Protein AF-A0A5E4QXE8-F1 (afdb_monomer_lite)

Organism: NCBI:txid189913

Structure (mmCIF, N/CA/C/O backbone):
data_AF-A0A5E4QXE8-F1
#
_entry.id   AF-A0A5E4QXE8-F1
#
loop_
_atom_site.group_PDB
_atom_site.id
_atom_site.type_symbol
_atom_site.label_atom_id
_atom_site.label_alt_id
_atom_site.label_comp_id
_atom_site.label_asym_id
_atom_site.label_entity_id
_atom_site.label_seq_id
_atom_site.pdbx_PDB_ins_code
_atom_site.Cartn_x
_atom_site.Cartn_y
_atom_site.Cartn_z
_atom_site.occupancy
_atom_site.B_iso_or_equiv
_atom_site.auth_seq_id
_atom_site.auth_comp_id
_atom_site.auth_asym_id
_atom_site.auth_atom_id
_atom_site.pdbx_PDB_model_num
ATOM 1 N N . MET A 1 1 ? -26.832 -26.062 -15.307 1.00 33.25 1 MET A N 1
ATOM 2 C CA . MET A 1 1 ? -26.948 -25.616 -16.717 1.00 33.25 1 MET A CA 1
ATOM 3 C C . MET A 1 1 ? -26.305 -24.239 -16.788 1.00 33.25 1 MET A C 1
ATOM 5 O O . MET A 1 1 ? -26.807 -23.368 -16.109 1.00 33.25 1 MET A O 1
ATOM 9 N N . LEU A 1 2 ? -25.171 -23.944 -17.418 1.00 29.42 2 LEU A N 1
ATOM 10 C CA . LEU A 1 2 ? -24.408 -24.528 -18.520 1.00 29.42 2 LEU A CA 1
ATOM 11 C C . LEU A 1 2 ? -22.913 -24.284 -18.209 1.00 29.42 2 LEU A C 1
ATOM 13 O O . LEU A 1 2 ? -22.478 -23.140 -18.216 1.00 29.42 2 LEU A O 1
ATOM 17 N N . PHE A 1 3 ? -22.122 -25.332 -17.967 1.00 26.11 3 PHE A N 1
ATOM 18 C CA . PHE A 1 3 ? -20.666 -25.266 -18.141 1.00 26.11 3 PHE A CA 1
ATOM 19 C C . PHE A 1 3 ? -20.371 -25.947 -19.474 1.00 26.11 3 PHE A C 1
ATOM 21 O O . PHE A 1 3 ? -20.487 -27.166 -19.605 1.00 26.11 3 PHE A O 1
ATOM 28 N N . LYS A 1 4 ? -20.096 -25.143 -20.502 1.00 31.98 4 LYS A N 1
ATOM 29 C CA . LYS A 1 4 ? -19.740 -25.635 -21.832 1.00 31.98 4 LYS A CA 1
ATOM 30 C C . LYS A 1 4 ? -18.297 -26.141 -21.760 1.00 31.98 4 LYS A C 1
ATOM 32 O O . LYS A 1 4 ? -17.386 -25.389 -21.433 1.00 31.98 4 LYS A O 1
ATOM 37 N N . LYS A 1 5 ? -18.118 -27.436 -22.013 1.00 32.62 5 LYS A N 1
ATOM 38 C CA . LYS A 1 5 ? -16.836 -28.146 -22.016 1.00 32.62 5 LYS A CA 1
ATOM 39 C C . LYS A 1 5 ? -15.974 -27.611 -23.169 1.00 32.62 5 LYS A C 1
ATOM 41 O O . LYS A 1 5 ? -16.213 -27.952 -24.322 1.00 32.62 5 LYS A O 1
ATOM 46 N N . LEU A 1 6 ? -15.019 -26.738 -22.860 1.00 27.48 6 LEU A N 1
ATOM 47 C CA . LEU A 1 6 ? -13.955 -26.314 -23.773 1.00 27.48 6 LEU A CA 1
ATOM 48 C C . LEU A 1 6 ? -12.832 -27.353 -23.690 1.00 27.48 6 LEU A C 1
ATOM 50 O O . LEU A 1 6 ? -12.139 -27.452 -22.681 1.00 27.48 6 LEU A O 1
ATOM 54 N N . SER A 1 7 ? -12.689 -28.173 -24.730 1.00 26.66 7 SER A N 1
ATOM 55 C CA . SER A 1 7 ? -11.539 -29.059 -24.905 1.00 26.66 7 SER A CA 1
ATOM 56 C C . SER A 1 7 ? -10.359 -28.240 -25.433 1.00 26.66 7 SER A C 1
ATOM 58 O O . SER A 1 7 ? -10.324 -27.901 -26.616 1.00 26.66 7 SER A O 1
ATOM 60 N N . LEU A 1 8 ? -9.416 -27.896 -24.558 1.00 29.55 8 LEU A N 1
ATOM 61 C CA . LEU A 1 8 ? -8.129 -27.314 -24.937 1.00 29.55 8 LEU A CA 1
ATOM 62 C C . LEU A 1 8 ? -7.106 -28.442 -25.110 1.00 29.55 8 LEU A C 1
ATOM 64 O O . LEU A 1 8 ? -6.899 -29.241 -24.199 1.00 29.55 8 LEU A O 1
ATOM 68 N N . ASN A 1 9 ? -6.480 -28.505 -26.285 1.00 27.89 9 ASN A N 1
ATOM 69 C CA . ASN A 1 9 ? -5.311 -29.346 -26.527 1.00 27.89 9 ASN A CA 1
ATOM 70 C C . ASN A 1 9 ? -4.084 -28.628 -25.953 1.00 27.89 9 ASN A C 1
ATOM 72 O O . ASN A 1 9 ? -3.733 -27.546 -26.423 1.00 27.89 9 ASN A O 1
ATOM 76 N N . PHE A 1 10 ? -3.447 -29.214 -24.941 1.00 31.91 10 PHE A N 1
ATOM 77 C CA . PHE A 1 10 ? -2.224 -28.685 -24.340 1.00 31.91 10 PHE A CA 1
ATOM 78 C C . PHE A 1 10 ? -1.002 -29.367 -24.958 1.00 31.91 10 PHE A C 1
ATOM 80 O O . PHE A 1 10 ? -0.923 -30.593 -24.980 1.00 31.91 10 PHE A O 1
ATOM 87 N N . TYR A 1 11 ? -0.037 -28.574 -25.424 1.00 33.16 11 TYR A N 1
ATOM 88 C CA . TYR A 1 11 ? 1.319 -29.048 -25.697 1.00 33.16 11 TYR A CA 1
ATOM 89 C C . TYR A 1 11 ? 2.187 -28.740 -24.475 1.00 33.16 11 TYR A C 1
ATOM 91 O O . TYR A 1 11 ? 2.373 -27.580 -24.114 1.00 33.16 11 TYR A O 1
ATOM 99 N N . SER A 1 12 ? 2.684 -29.791 -23.825 1.00 30.56 12 SER A N 1
ATOM 100 C CA . SER A 1 12 ? 3.706 -29.701 -22.782 1.00 30.56 12 SER A CA 1
ATOM 101 C C . SER A 1 12 ? 5.077 -29.582 -23.447 1.00 30.56 12 SER A C 1
ATOM 103 O O . SER A 1 12 ? 5.438 -30.435 -24.256 1.00 30.56 12 SER A O 1
ATOM 105 N N . SER A 1 13 ? 5.833 -28.538 -23.113 1.00 34.59 13 SER A N 1
ATOM 106 C CA . SER A 1 13 ? 7.281 -28.496 -23.323 1.00 34.59 13 SER A CA 1
ATOM 107 C C . SER A 1 13 ? 7.916 -28.514 -21.941 1.00 34.59 13 SER A C 1
ATOM 109 O O . SER A 1 13 ? 7.724 -27.569 -21.176 1.00 34.59 13 SER A O 1
ATOM 111 N N . GLU A 1 14 ? 8.639 -29.583 -21.612 1.00 32.12 14 GLU A N 1
ATOM 112 C CA . GLU A 1 14 ? 9.423 -29.664 -20.379 1.00 32.12 14 GLU A CA 1
ATOM 113 C C . GLU A 1 14 ? 10.487 -28.556 -20.379 1.00 32.12 14 GLU A C 1
ATOM 115 O O . GLU A 1 14 ? 11.266 -28.419 -21.323 1.00 32.12 14 GLU A O 1
ATOM 120 N N . ALA A 1 15 ? 10.479 -27.728 -19.335 1.00 38.00 15 ALA A N 1
ATOM 121 C CA . ALA A 1 15 ? 11.524 -26.758 -19.042 1.00 38.00 15 ALA A CA 1
ATOM 122 C C . ALA A 1 15 ? 11.956 -26.963 -17.585 1.00 38.00 15 ALA A C 1
ATOM 124 O O . ALA A 1 15 ? 11.140 -26.850 -16.670 1.00 38.00 15 ALA A O 1
ATOM 125 N N . ASP A 1 16 ? 13.240 -27.263 -17.403 1.00 36.75 16 ASP A N 1
ATOM 126 C CA . ASP A 1 16 ? 13.875 -27.763 -16.173 1.00 36.75 16 ASP A CA 1
ATOM 127 C C . ASP A 1 16 ? 14.001 -26.759 -15.008 1.00 36.75 16 ASP A C 1
ATOM 129 O O . ASP A 1 16 ? 14.652 -27.049 -14.014 1.00 36.75 16 ASP A O 1
ATOM 133 N N . ASP A 1 17 ? 13.344 -25.600 -15.055 1.00 37.44 17 ASP A N 1
ATOM 134 C CA . ASP A 1 17 ? 13.417 -24.594 -13.985 1.00 37.44 17 ASP A CA 1
ATOM 135 C C . ASP A 1 17 ? 12.034 -24.007 -13.678 1.00 37.44 17 ASP A C 1
ATOM 137 O O . ASP A 1 17 ? 11.778 -22.833 -13.932 1.00 37.44 17 ASP A O 1
ATOM 141 N N . GLY A 1 18 ? 11.114 -24.827 -13.154 1.00 41.31 18 GLY A N 1
ATOM 142 C CA . GLY A 1 18 ? 9.955 -24.409 -12.337 1.00 41.31 18 GLY A CA 1
ATOM 143 C C . GLY A 1 18 ? 8.975 -23.359 -12.899 1.00 41.31 18 GLY A C 1
ATOM 144 O O . GLY A 1 18 ? 8.075 -22.927 -12.178 1.00 41.31 18 GLY A O 1
ATOM 145 N N . ILE A 1 19 ? 9.114 -22.937 -14.155 1.00 38.00 19 ILE A N 1
ATOM 146 C CA . ILE A 1 19 ? 8.290 -21.925 -14.816 1.00 38.00 19 ILE A CA 1
ATOM 147 C C . ILE A 1 19 ? 7.605 -22.603 -15.997 1.00 38.00 19 ILE A C 1
ATOM 149 O O . ILE A 1 19 ? 8.161 -22.720 -17.088 1.00 38.00 19 ILE A O 1
ATOM 153 N N . LEU A 1 20 ? 6.366 -23.038 -15.779 1.00 40.72 20 LEU A N 1
ATOM 154 C CA . LEU A 1 20 ? 5.511 -23.526 -16.852 1.00 40.72 20 LEU A CA 1
ATOM 155 C C . LEU A 1 20 ? 4.867 -22.317 -17.549 1.00 40.72 20 LEU A C 1
ATOM 157 O O . LEU A 1 20 ? 3.986 -21.662 -16.989 1.00 40.72 20 LEU A O 1
ATOM 161 N N . VAL A 1 21 ? 5.312 -21.994 -18.763 1.00 40.12 21 VAL A N 1
ATOM 162 C CA . VAL A 1 21 ? 4.670 -20.968 -19.599 1.00 40.12 21 VAL A CA 1
ATOM 163 C C . VAL A 1 21 ? 3.663 -21.659 -20.510 1.00 40.12 21 VAL A C 1
ATOM 165 O O . VAL A 1 21 ? 4.046 -22.324 -21.468 1.00 40.12 21 VAL A O 1
ATOM 168 N N . LEU A 1 22 ? 2.370 -21.504 -20.220 1.00 43.06 22 LEU A N 1
ATOM 169 C CA . LEU A 1 22 ? 1.307 -21.982 -21.101 1.00 43.06 22 LEU A CA 1
ATOM 170 C C . LEU A 1 22 ? 1.020 -20.914 -22.159 1.00 43.06 22 LEU A C 1
ATOM 172 O O . LEU A 1 22 ? 0.591 -19.804 -21.838 1.00 43.06 22 LEU A O 1
ATOM 176 N N . THR A 1 23 ? 1.262 -21.242 -23.425 1.00 36.97 23 THR A N 1
ATOM 177 C CA . THR A 1 23 ? 0.907 -20.387 -24.559 1.00 36.97 23 THR A CA 1
ATOM 178 C C . THR A 1 23 ? -0.465 -20.797 -25.097 1.00 36.97 23 THR A C 1
ATOM 180 O O . THR A 1 23 ? -0.642 -21.873 -25.664 1.00 36.97 23 THR A O 1
ATOM 183 N N . GLY A 1 24 ? -1.466 -19.940 -24.888 1.00 42.50 24 GLY A N 1
ATOM 184 C CA . GLY A 1 24 ? -2.780 -20.063 -25.516 1.00 42.50 24 GLY A CA 1
ATOM 185 C C . GLY A 1 24 ? -2.788 -19.450 -26.918 1.00 42.50 24 GLY A C 1
ATOM 186 O O . GLY A 1 24 ? -2.106 -18.461 -27.190 1.00 42.50 24 GLY A O 1
ATOM 187 N N . SER A 1 25 ? -3.566 -20.032 -27.831 1.00 45.19 25 SER A N 1
ATOM 188 C CA . SER A 1 25 ? -3.789 -19.478 -29.172 1.00 45.19 25 SER A CA 1
ATOM 189 C C . SER A 1 25 ? -4.533 -18.137 -29.094 1.00 45.19 25 SER A C 1
ATOM 191 O O . SER A 1 25 ? -5.650 -18.084 -28.592 1.00 45.19 25 SER A O 1
ATOM 193 N N . LYS A 1 26 ? -3.897 -17.082 -29.631 1.00 44.53 26 LYS A N 1
ATOM 194 C CA . LYS A 1 26 ? -4.438 -15.748 -29.974 1.00 44.53 26 LYS A CA 1
ATOM 195 C C . LYS A 1 26 ? -5.341 -15.070 -28.921 1.00 44.53 26 LYS A C 1
ATOM 197 O O . LYS A 1 26 ? -6.487 -14.789 -29.233 1.00 44.53 26 LYS A O 1
ATOM 202 N N . SER A 1 27 ? -4.783 -14.719 -27.759 1.00 41.97 27 SER A N 1
ATOM 203 C CA . SER A 1 27 ? -5.042 -13.451 -27.018 1.00 41.97 27 SER A CA 1
ATOM 204 C C . SER A 1 27 ? -4.647 -13.534 -25.544 1.00 41.97 27 SER A C 1
ATOM 206 O O . SER A 1 27 ? -4.424 -12.495 -24.928 1.00 41.97 27 SER A O 1
ATOM 208 N N . ASP A 1 28 ? -4.491 -14.743 -25.001 1.00 39.16 28 ASP A N 1
ATOM 209 C CA . ASP A 1 28 ? -4.388 -14.931 -23.555 1.00 39.16 28 ASP A CA 1
ATOM 210 C C . ASP A 1 28 ? -3.027 -15.531 -23.181 1.00 39.16 28 ASP A C 1
ATOM 212 O O . ASP A 1 28 ? -2.660 -16.629 -23.611 1.00 39.16 28 ASP A O 1
ATOM 216 N N . PHE A 1 29 ? -2.269 -14.803 -22.361 1.00 44.09 29 PHE A N 1
ATOM 217 C CA . PHE A 1 29 ? -1.063 -15.316 -21.714 1.00 44.09 29 PHE A CA 1
ATOM 218 C C . PHE A 1 29 ? -1.380 -15.634 -20.255 1.00 44.09 29 PHE A C 1
ATOM 220 O O . PHE A 1 29 ? -1.841 -14.774 -19.506 1.00 44.09 29 PHE A O 1
ATOM 227 N N . MET A 1 30 ? -1.095 -16.867 -19.841 1.00 41.44 30 MET A N 1
ATOM 228 C CA . MET A 1 30 ? -1.276 -17.320 -18.466 1.00 41.44 30 MET A CA 1
ATOM 229 C C . MET A 1 30 ? 0.099 -17.479 -17.813 1.00 41.44 30 MET A C 1
ATOM 231 O O . MET A 1 30 ? 0.892 -18.330 -18.215 1.00 41.44 30 MET A O 1
ATOM 235 N N . LEU A 1 31 ? 0.409 -16.635 -16.824 1.00 39.69 31 LEU A N 1
ATOM 236 C CA . LEU A 1 31 ? 1.648 -16.742 -16.051 1.00 39.69 31 LEU A CA 1
ATOM 237 C C . LEU A 1 31 ? 1.381 -17.563 -14.784 1.00 39.69 31 LEU A C 1
ATOM 239 O O . LEU A 1 31 ? 0.658 -17.119 -13.892 1.00 39.69 31 LEU A O 1
ATOM 243 N N . LEU A 1 32 ? 1.976 -18.751 -14.699 1.00 37.53 32 LEU A N 1
ATOM 244 C CA . LEU A 1 32 ? 1.951 -19.586 -13.500 1.00 37.53 32 LEU A CA 1
ATOM 245 C C . LEU A 1 32 ? 3.100 -19.186 -12.569 1.00 37.53 32 LEU A C 1
ATOM 247 O O . LEU A 1 32 ? 4.269 -19.333 -12.919 1.00 37.53 32 LEU A O 1
ATOM 251 N N . VAL A 1 33 ? 2.771 -18.695 -11.372 1.00 37.66 33 VAL A N 1
ATOM 252 C CA . VAL A 1 33 ? 3.736 -18.535 -10.274 1.00 37.66 33 VAL A CA 1
ATOM 253 C C . VAL A 1 33 ? 3.391 -19.570 -9.213 1.00 37.66 33 VAL A C 1
ATOM 255 O O . VAL A 1 33 ? 2.398 -19.436 -8.500 1.00 37.66 33 VAL A O 1
ATOM 258 N N . HIS A 1 34 ? 4.196 -20.627 -9.135 1.00 31.84 34 HIS A N 1
ATOM 259 C CA . HIS A 1 34 ? 4.004 -21.684 -8.152 1.00 31.84 34 HIS A CA 1
ATOM 260 C C . HIS A 1 34 ? 4.609 -21.246 -6.809 1.00 31.84 34 HIS A C 1
ATOM 262 O O . HIS A 1 34 ? 5.820 -21.078 -6.691 1.00 31.84 34 HIS A O 1
ATOM 268 N N . CYS A 1 35 ? 3.769 -21.050 -5.792 1.00 31.39 35 CYS A N 1
ATOM 269 C CA . CYS A 1 35 ? 4.192 -20.862 -4.403 1.00 31.39 35 CYS A CA 1
ATOM 270 C C . CYS A 1 35 ? 3.597 -22.009 -3.578 1.00 31.39 35 CYS A C 1
ATOM 272 O O . CYS A 1 35 ? 2.425 -22.337 -3.754 1.00 31.39 35 CYS A O 1
ATOM 274 N N . SER A 1 36 ? 4.413 -22.640 -2.730 1.00 35.44 36 SER A N 1
ATOM 275 C CA . SER A 1 36 ? 4.329 -24.034 -2.242 1.00 35.44 36 SER A CA 1
ATOM 276 C C . SER A 1 36 ? 3.043 -24.505 -1.540 1.00 35.44 36 SER A C 1
ATOM 278 O O . SER A 1 36 ? 3.002 -25.642 -1.083 1.00 35.44 36 SER A O 1
ATOM 280 N N . SER A 1 37 ? 1.994 -23.693 -1.452 1.00 35.97 37 SER A N 1
ATOM 281 C CA . SER A 1 37 ? 0.747 -24.081 -0.778 1.00 35.97 37 SER A CA 1
ATOM 282 C C . SER A 1 37 ? -0.530 -23.530 -1.425 1.00 35.97 37 SER A C 1
ATOM 284 O O . SER A 1 37 ? -1.618 -23.942 -1.040 1.00 35.97 37 SER A O 1
ATOM 286 N N . THR A 1 38 ? -0.434 -22.645 -2.424 1.00 33.16 38 THR A N 1
ATOM 287 C CA . THR A 1 38 ? -1.605 -22.080 -3.121 1.00 33.16 38 THR A CA 1
ATOM 288 C C . THR A 1 38 ? -1.198 -21.553 -4.491 1.00 33.16 38 THR A C 1
ATOM 290 O O . THR A 1 38 ? -0.475 -20.560 -4.592 1.00 33.16 38 THR A O 1
ATOM 293 N N . SER A 1 39 ? -1.698 -22.191 -5.546 1.00 34.22 39 SER A N 1
ATOM 294 C CA . SER A 1 39 ? -1.585 -21.694 -6.917 1.00 34.22 39 SER A CA 1
ATOM 295 C C . SER A 1 39 ? -2.597 -20.569 -7.124 1.00 34.22 39 SER A C 1
ATOM 297 O O . SER A 1 39 ? -3.803 -20.807 -7.151 1.00 34.22 39 SER A O 1
ATOM 299 N N . ILE A 1 40 ? -2.114 -19.332 -7.244 1.00 38.28 40 ILE A N 1
ATOM 300 C CA . ILE A 1 40 ? -2.938 -18.187 -7.643 1.00 38.28 40 ILE A CA 1
ATOM 301 C C . ILE A 1 40 ? -2.776 -18.015 -9.151 1.00 38.28 40 ILE A C 1
ATOM 303 O O . ILE A 1 40 ? -1.665 -17.839 -9.650 1.00 38.28 40 ILE A O 1
ATOM 307 N N . TYR A 1 41 ? -3.891 -18.077 -9.873 1.00 42.62 41 TYR A N 1
ATOM 308 C CA . TYR A 1 41 ? -3.926 -17.910 -11.320 1.00 42.62 41 TYR A CA 1
ATOM 309 C C . TYR A 1 41 ? -4.180 -16.443 -11.674 1.00 42.62 41 TYR A C 1
ATOM 311 O O . TYR A 1 41 ? -5.139 -15.843 -11.186 1.00 42.62 41 TYR A O 1
ATOM 319 N N . PHE A 1 42 ? -3.351 -15.882 -12.553 1.00 39.91 42 PHE A N 1
ATOM 320 C CA . PHE A 1 42 ? -3.586 -14.580 -13.174 1.00 39.91 42 PHE A CA 1
ATOM 321 C C . PHE A 1 42 ? -3.904 -14.807 -14.653 1.00 39.91 42 PHE A C 1
ATOM 323 O O . PHE A 1 42 ? -3.073 -15.326 -15.398 1.00 39.91 42 PHE A O 1
ATOM 330 N N . VAL A 1 43 ? -5.128 -14.462 -15.058 1.00 43.50 43 VAL A N 1
ATOM 331 C CA . VAL A 1 43 ? -5.537 -14.423 -16.467 1.00 43.50 43 VAL A CA 1
ATOM 332 C C . VAL A 1 43 ? -5.400 -12.977 -16.928 1.00 43.50 43 VAL A C 1
ATOM 334 O O . VAL A 1 43 ? -6.069 -12.097 -16.384 1.00 43.50 43 VAL A O 1
ATOM 337 N N . VAL A 1 44 ? -4.500 -12.746 -17.883 1.00 45.25 44 VAL A N 1
ATOM 338 C CA . VAL A 1 44 ? -4.222 -11.424 -18.451 1.00 45.25 44 VAL A CA 1
ATOM 339 C C . VAL A 1 44 ? -5.069 -11.255 -19.706 1.00 45.25 44 VAL A C 1
ATOM 341 O O . VAL A 1 44 ? -4.757 -11.837 -20.744 1.00 45.25 44 VAL A O 1
ATOM 344 N N . GLU A 1 45 ? -6.141 -10.472 -19.617 1.00 47.47 45 GLU A N 1
ATOM 345 C CA . GLU A 1 45 ? -6.972 -10.138 -20.775 1.00 47.47 45 GLU A CA 1
ATOM 346 C C . GLU A 1 45 ? -6.353 -8.933 -21.505 1.00 47.47 45 GLU A C 1
ATOM 348 O O . GLU A 1 45 ? -6.338 -7.800 -21.009 1.00 47.47 45 GLU A O 1
ATOM 353 N N . MET A 1 46 ? -5.771 -9.186 -22.679 1.00 45.88 46 MET A N 1
ATOM 354 C CA . MET A 1 46 ? -5.123 -8.166 -23.507 1.00 45.88 46 MET A CA 1
ATOM 355 C C 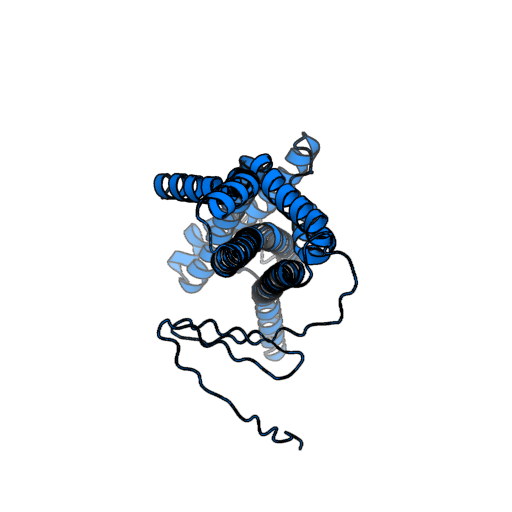. MET A 1 46 ? -6.179 -7.378 -24.293 1.00 45.88 46 MET A C 1
ATOM 357 O O . MET A 1 46 ? -6.464 -7.677 -25.450 1.00 45.88 46 MET A O 1
ATOM 361 N N . ASN A 1 47 ? -6.762 -6.345 -23.682 1.00 48.06 47 ASN A N 1
ATOM 362 C CA . ASN A 1 47 ? -7.571 -5.383 -24.435 1.00 48.06 47 ASN A CA 1
ATOM 363 C C . ASN A 1 47 ? -6.699 -4.650 -25.473 1.00 48.06 47 ASN A C 1
ATOM 365 O O . ASN A 1 47 ? -5.563 -4.281 -25.172 1.00 48.06 47 ASN A O 1
ATOM 369 N N . ASN A 1 48 ? -7.238 -4.427 -26.680 1.00 47.50 48 ASN A N 1
ATOM 370 C CA . ASN A 1 48 ? -6.598 -3.685 -27.777 1.00 47.50 48 ASN A CA 1
ATOM 371 C C . ASN A 1 48 ? -6.265 -2.243 -27.341 1.00 47.50 48 ASN A C 1
ATOM 373 O O . ASN A 1 48 ? -7.069 -1.328 -27.505 1.00 47.50 48 ASN A O 1
ATOM 377 N N . PHE A 1 49 ? -5.076 -2.045 -26.776 1.00 55.22 49 PHE A N 1
ATOM 378 C CA . PHE A 1 49 ? -4.521 -0.738 -26.441 1.00 55.22 49 PHE A CA 1
ATOM 379 C C . PHE A 1 49 ? -3.689 -0.238 -27.626 1.00 55.22 49 PHE A C 1
ATOM 381 O O . PHE A 1 49 ? -2.555 -0.667 -27.813 1.00 55.22 49 PHE A O 1
ATOM 388 N N . ASN A 1 50 ? -4.257 0.676 -28.415 1.00 55.69 50 ASN A N 1
ATOM 389 C CA . ASN A 1 50 ? -3.518 1.459 -29.417 1.00 55.69 50 ASN A CA 1
ATOM 390 C C . ASN A 1 50 ? -2.942 2.766 -28.838 1.00 55.69 50 ASN A C 1
ATOM 392 O O . ASN A 1 50 ? -2.379 3.570 -29.579 1.00 55.69 50 ASN A O 1
ATOM 396 N N . ASP A 1 51 ? -3.062 2.982 -27.527 1.00 63.78 51 ASP A N 1
ATOM 397 C CA . ASP A 1 51 ? -2.637 4.219 -26.881 1.00 63.78 51 ASP A CA 1
ATOM 398 C C . ASP A 1 51 ? -1.203 4.125 -26.352 1.00 63.78 51 ASP A C 1
ATOM 400 O O . ASP A 1 51 ? -0.739 3.084 -25.875 1.00 63.78 51 ASP A O 1
ATOM 404 N N . ALA A 1 52 ? -0.485 5.246 -26.433 1.00 82.69 52 ALA A N 1
ATOM 405 C CA . ALA A 1 52 ? 0.835 5.390 -25.838 1.00 82.69 52 ALA A CA 1
ATOM 406 C C . ALA A 1 52 ? 0.802 5.000 -24.348 1.00 82.69 52 ALA A C 1
ATOM 408 O O . ALA A 1 52 ? -0.106 5.373 -23.609 1.00 82.69 52 ALA A O 1
ATOM 409 N N . ILE A 1 53 ? 1.814 4.251 -23.904 1.00 91.75 53 ILE A N 1
ATOM 410 C CA . ILE A 1 53 ? 1.916 3.769 -22.523 1.00 91.75 53 ILE A CA 1
ATOM 411 C C . ILE A 1 53 ? 2.159 4.971 -21.599 1.00 91.75 53 ILE A C 1
ATOM 413 O O . ILE A 1 53 ? 3.268 5.505 -21.560 1.00 91.75 53 ILE A O 1
ATOM 417 N N . ASP A 1 54 ? 1.144 5.383 -20.837 1.00 95.31 54 ASP A N 1
ATOM 418 C CA . ASP A 1 54 ? 1.267 6.433 -19.824 1.00 95.31 54 ASP A CA 1
ATOM 419 C C . ASP A 1 54 ? 1.295 5.852 -18.399 1.00 95.31 54 ASP A C 1
ATOM 421 O O . ASP A 1 54 ? 0.491 5.000 -18.017 1.00 95.31 54 ASP A O 1
ATOM 425 N N . PHE A 1 55 ? 2.263 6.301 -17.595 1.00 96.12 55 PHE A N 1
ATOM 426 C CA . PHE A 1 55 ? 2.459 5.814 -16.226 1.00 96.12 55 PHE A CA 1
ATOM 427 C C . PHE A 1 55 ? 1.320 6.227 -15.286 1.00 96.12 55 PHE A C 1
ATOM 429 O O . PHE A 1 55 ? 0.920 5.442 -14.427 1.00 96.12 55 PHE A O 1
ATOM 436 N N . GLU A 1 56 ? 0.844 7.469 -15.397 1.00 96.12 56 GLU A N 1
ATOM 437 C CA . GLU A 1 56 ? -0.197 8.005 -14.517 1.00 96.12 56 GLU A CA 1
ATOM 438 C C . GLU A 1 56 ? -1.515 7.277 -14.758 1.00 96.12 56 GLU A C 1
ATOM 440 O O . GLU A 1 56 ? -2.207 6.945 -13.798 1.00 96.12 56 GLU A O 1
ATOM 445 N N . ASP A 1 57 ? -1.819 6.952 -16.015 1.00 96.06 57 ASP A N 1
ATOM 446 C CA . ASP A 1 57 ? -3.014 6.189 -16.367 1.00 96.06 57 ASP A CA 1
ATOM 447 C C . ASP A 1 57 ? -2.913 4.721 -15.936 1.00 96.06 57 ASP A C 1
ATOM 449 O O . ASP A 1 57 ? -3.841 4.190 -15.317 1.00 96.06 57 ASP A O 1
ATOM 453 N N . LEU A 1 58 ? -1.770 4.065 -16.180 1.00 96.12 58 LEU A N 1
ATOM 454 C CA . LEU A 1 58 ? -1.562 2.668 -15.785 1.00 96.12 58 LEU A CA 1
ATOM 455 C C . LEU A 1 58 ? -1.606 2.458 -14.269 1.00 96.12 58 LEU A C 1
ATOM 457 O O . LEU A 1 58 ? -2.160 1.463 -13.798 1.00 96.12 58 LEU A O 1
ATOM 461 N N . PHE A 1 59 ? -1.032 3.389 -13.504 1.00 97.06 59 PHE A N 1
ATOM 462 C CA . PHE A 1 59 ? -0.894 3.282 -12.050 1.00 97.06 59 PHE A CA 1
ATOM 463 C C . PHE A 1 59 ? -1.752 4.304 -11.296 1.00 97.06 59 PHE A C 1
ATOM 465 O O . PHE A 1 59 ? -1.458 4.648 -10.147 1.00 97.06 59 PHE A O 1
ATOM 472 N N . LYS A 1 60 ? -2.853 4.750 -11.911 1.00 97.12 60 LYS A N 1
ATOM 473 C CA . LYS A 1 60 ? -3.748 5.799 -11.400 1.00 97.12 60 LYS A CA 1
ATOM 474 C C . LYS A 1 60 ? -4.188 5.581 -9.958 1.00 97.12 60 LYS A C 1
ATOM 476 O O . LYS A 1 60 ? -4.158 6.509 -9.156 1.00 97.12 60 LYS A O 1
ATOM 481 N N . VAL A 1 61 ? -4.556 4.348 -9.602 1.00 96.38 61 VAL A N 1
ATOM 482 C CA . VAL A 1 61 ? -4.984 3.989 -8.237 1.00 96.38 61 VAL A CA 1
ATOM 483 C C . VAL A 1 61 ? -3.879 4.272 -7.215 1.00 96.38 61 VAL A C 1
ATOM 485 O O . VAL A 1 61 ? -4.133 4.908 -6.194 1.00 96.38 61 VAL A O 1
ATOM 488 N N . MET A 1 62 ? -2.647 3.846 -7.507 1.00 97.81 62 MET A N 1
ATOM 489 C CA . MET A 1 62 ? -1.487 4.081 -6.643 1.00 97.81 62 MET A CA 1
ATOM 490 C C . MET A 1 62 ? -1.178 5.578 -6.540 1.00 97.81 62 MET A C 1
ATOM 492 O O . MET A 1 62 ? -0.956 6.080 -5.440 1.00 97.81 62 MET A O 1
ATOM 496 N N . VAL A 1 63 ? -1.204 6.313 -7.657 1.00 97.88 63 VAL A N 1
ATOM 497 C CA . VAL A 1 63 ? -0.939 7.759 -7.643 1.00 97.88 63 VAL A CA 1
ATOM 498 C C . VAL A 1 63 ? -2.001 8.519 -6.847 1.00 97.88 63 VAL A C 1
ATOM 500 O O . VAL A 1 63 ? -1.663 9.400 -6.054 1.00 97.88 63 VAL A O 1
ATOM 503 N N . ILE A 1 64 ? -3.281 8.179 -7.010 1.00 97.62 64 ILE A N 1
ATOM 504 C CA . ILE A 1 64 ? -4.363 8.775 -6.220 1.00 97.62 64 ILE A CA 1
ATOM 505 C C . ILE A 1 64 ? -4.135 8.497 -4.733 1.00 97.62 64 ILE A C 1
ATOM 507 O O . ILE A 1 64 ? -4.176 9.435 -3.938 1.00 97.62 64 ILE A O 1
ATOM 511 N N . ALA A 1 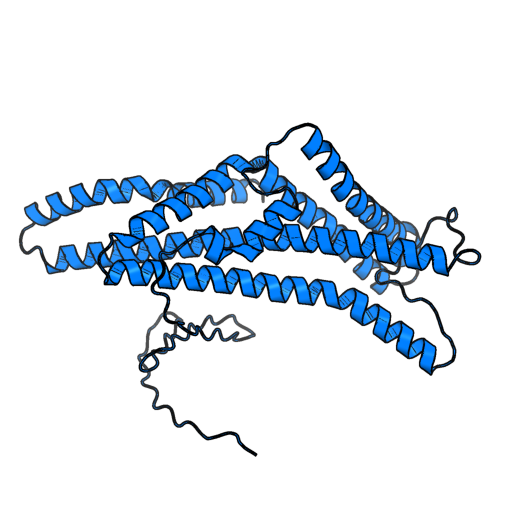65 ? -3.821 7.253 -4.357 1.00 97.44 65 ALA A N 1
ATOM 512 C CA . ALA A 1 65 ? -3.522 6.895 -2.971 1.00 97.44 65 ALA A CA 1
ATOM 513 C C . ALA A 1 65 ? -2.328 7.692 -2.410 1.00 97.44 65 ALA A C 1
ATOM 515 O O . ALA A 1 65 ? -2.373 8.174 -1.273 1.00 97.44 65 ALA A O 1
ATOM 516 N N . MET A 1 66 ? -1.289 7.918 -3.220 1.00 97.38 66 MET A N 1
ATOM 517 C CA . MET A 1 66 ? -0.135 8.737 -2.836 1.00 97.38 66 MET A CA 1
ATOM 518 C C . MET A 1 66 ? -0.503 10.196 -2.606 1.00 97.38 66 MET A C 1
ATOM 520 O O . MET A 1 66 ? -0.003 10.831 -1.676 1.00 97.38 66 MET A O 1
ATOM 524 N N . ARG A 1 67 ? -1.356 10.757 -3.465 1.00 96.50 67 ARG A N 1
ATOM 525 C CA . ARG A 1 67 ? -1.812 12.144 -3.334 1.00 96.50 67 ARG A CA 1
ATOM 526 C C . ARG A 1 67 ? -2.734 12.301 -2.130 1.00 96.50 67 ARG A C 1
ATOM 528 O O . ARG A 1 67 ? -2.565 13.253 -1.374 1.00 96.50 67 ARG A O 1
ATOM 535 N N . LEU A 1 68 ? -3.638 11.347 -1.910 1.00 95.44 68 LEU A N 1
ATOM 536 C CA . LEU A 1 68 ? -4.566 11.345 -0.780 1.00 95.44 68 LEU A CA 1
ATOM 537 C C . LEU A 1 68 ? -3.842 11.193 0.563 1.00 95.44 68 LEU A C 1
ATOM 539 O O . LEU A 1 68 ? -4.143 11.920 1.503 1.00 95.44 68 LEU A O 1
ATOM 543 N N . SER A 1 69 ? -2.826 10.329 0.630 1.00 95.50 69 SER A N 1
ATOM 544 C CA . SER A 1 69 ? -1.954 10.201 1.807 1.00 95.50 69 SER A CA 1
ATOM 545 C C . SER A 1 69 ? -0.916 11.321 1.933 1.00 95.50 69 SER A C 1
ATOM 547 O O . SER A 1 69 ? -0.149 11.317 2.887 1.00 95.50 69 SER A O 1
ATOM 549 N N . TRP A 1 70 ? -0.848 12.273 0.994 1.00 95.94 70 TRP A N 1
ATOM 550 C CA . TRP A 1 70 ? 0.189 13.318 0.942 1.00 95.94 70 TRP A CA 1
ATOM 551 C C . TRP A 1 70 ? 1.623 12.773 0.867 1.00 95.94 70 TRP A C 1
ATOM 553 O O . TRP A 1 70 ? 2.584 13.489 1.159 1.00 95.94 70 TRP A O 1
ATOM 563 N N . SER A 1 71 ? 1.791 11.524 0.437 1.00 96.00 71 SER A N 1
ATOM 564 C CA . SER A 1 71 ? 3.090 10.870 0.288 1.00 96.00 71 SER A CA 1
ATOM 565 C C . SER A 1 71 ? 3.695 11.042 -1.110 1.00 96.00 71 SER A C 1
ATOM 567 O O . SER A 1 71 ? 4.897 10.829 -1.268 1.00 96.00 71 SER A O 1
ATOM 569 N N . HIS A 1 72 ? 2.908 11.496 -2.097 1.00 97.25 72 HIS A N 1
ATOM 570 C CA . HIS A 1 72 ? 3.357 11.656 -3.484 1.00 97.25 72 HIS A CA 1
ATOM 571 C C . HIS A 1 72 ? 4.654 12.483 -3.599 1.00 97.25 72 HIS A C 1
ATOM 573 O O . HIS A 1 72 ? 4.749 13.544 -2.971 1.00 97.25 72 HIS A O 1
ATOM 579 N N . PRO A 1 73 ? 5.641 12.068 -4.420 1.00 96.44 73 PRO A N 1
ATOM 580 C CA . PRO A 1 73 ? 6.945 12.728 -4.442 1.00 96.44 73 PRO A CA 1
ATOM 581 C C . PRO A 1 73 ? 6.968 14.164 -4.970 1.00 96.44 73 PRO A C 1
ATOM 583 O O . PRO A 1 73 ? 7.927 14.883 -4.708 1.00 96.44 73 PRO A O 1
ATOM 586 N N . ASP A 1 74 ? 5.927 14.598 -5.676 1.00 96.25 74 ASP A N 1
ATOM 587 C CA . ASP A 1 74 ? 5.797 15.992 -6.131 1.00 96.25 74 ASP A CA 1
ATOM 588 C C . ASP A 1 74 ? 5.142 16.925 -5.104 1.00 96.25 74 ASP A C 1
ATOM 590 O O . ASP A 1 74 ? 5.082 18.133 -5.319 1.00 96.25 74 ASP A O 1
ATOM 594 N N . VAL A 1 75 ? 4.657 16.398 -3.975 1.00 95.44 75 VAL A N 1
ATOM 595 C CA . VAL A 1 75 ? 4.064 17.233 -2.926 1.00 95.44 75 VAL A CA 1
ATOM 596 C C . VAL A 1 75 ? 5.179 17.968 -2.165 1.00 95.44 75 VAL A C 1
ATOM 598 O O . VAL A 1 75 ? 6.071 17.315 -1.607 1.00 95.44 75 VAL A O 1
ATOM 601 N N . PRO A 1 76 ? 5.147 19.314 -2.098 1.00 95.94 76 PRO A N 1
ATOM 602 C CA . PRO A 1 76 ? 6.152 20.083 -1.373 1.00 95.94 76 PRO A CA 1
ATOM 603 C C . PRO A 1 76 ? 6.023 19.874 0.143 1.00 95.94 76 PRO A C 1
ATOM 605 O O . PRO A 1 76 ? 4.925 19.906 0.701 1.00 95.94 76 PRO A O 1
ATOM 608 N N . ARG A 1 77 ? 7.160 19.700 0.827 1.00 95.62 77 ARG A N 1
ATOM 609 C CA . ARG A 1 77 ? 7.242 19.495 2.286 1.00 95.62 77 ARG A CA 1
ATOM 610 C C . ARG A 1 77 ? 7.302 20.829 3.034 1.00 95.62 77 ARG A C 1
ATOM 612 O O . ARG A 1 77 ? 8.312 21.182 3.629 1.00 95.62 77 ARG A O 1
ATOM 619 N N . ASN A 1 78 ? 6.223 21.599 2.949 1.00 97.00 78 ASN A N 1
ATOM 620 C CA . ASN A 1 78 ? 6.068 22.869 3.663 1.00 97.00 78 ASN A CA 1
ATOM 621 C C . ASN A 1 78 ? 5.341 22.684 5.011 1.00 97.00 78 ASN A C 1
ATOM 623 O O . ASN A 1 78 ? 4.865 21.597 5.337 1.00 97.00 78 ASN A O 1
ATOM 627 N N . LEU A 1 79 ? 5.205 23.763 5.790 1.00 95.81 79 LEU A N 1
ATOM 628 C CA . LEU A 1 79 ? 4.519 23.732 7.090 1.00 95.81 79 LEU A CA 1
ATOM 629 C C . LEU A 1 79 ? 3.059 23.245 6.982 1.00 95.81 79 LEU A C 1
ATOM 631 O O . LEU A 1 79 ? 2.573 22.529 7.852 1.00 95.81 79 LEU A O 1
ATOM 635 N N . LYS A 1 80 ? 2.377 23.560 5.871 1.00 96.00 80 LYS A N 1
ATOM 636 C CA . LYS A 1 80 ? 1.020 23.070 5.576 1.00 96.00 80 LYS A CA 1
ATOM 637 C C . LYS A 1 80 ? 0.982 21.547 5.416 1.00 96.00 80 LYS A C 1
ATOM 639 O O . LYS A 1 80 ? 0.040 20.917 5.892 1.00 96.00 80 LYS A O 1
ATOM 644 N N . TRP A 1 81 ? 1.982 20.958 4.757 1.00 96.88 81 TRP A N 1
ATOM 645 C CA . TRP A 1 81 ? 2.138 19.505 4.690 1.00 96.88 81 TRP A CA 1
ATOM 646 C C . TRP A 1 81 ? 2.390 18.918 6.079 1.00 96.88 81 TRP A C 1
ATOM 648 O O . TRP A 1 81 ? 1.717 17.960 6.444 1.00 96.88 81 TRP A O 1
ATOM 658 N N . LEU A 1 82 ? 3.292 19.518 6.866 1.00 96.25 82 LEU A N 1
ATOM 659 C CA . LEU A 1 82 ? 3.615 19.032 8.210 1.00 96.25 82 LEU A CA 1
ATOM 660 C C . LEU A 1 82 ? 2.379 19.020 9.114 1.00 96.25 82 LEU A C 1
ATOM 662 O O . LEU A 1 82 ? 2.122 18.018 9.766 1.00 96.25 82 LEU A O 1
ATOM 666 N N . PHE A 1 83 ? 1.577 20.087 9.103 1.00 96.25 83 PHE A N 1
ATOM 667 C CA . PHE A 1 83 ? 0.337 20.148 9.878 1.00 96.25 83 PHE A CA 1
ATOM 668 C C . PHE A 1 83 ? -0.651 19.042 9.481 1.00 96.25 83 PHE A C 1
ATOM 670 O O . PHE A 1 83 ? -1.204 18.367 10.343 1.00 96.25 83 PHE A O 1
ATOM 677 N N . ARG A 1 84 ? -0.840 18.806 8.175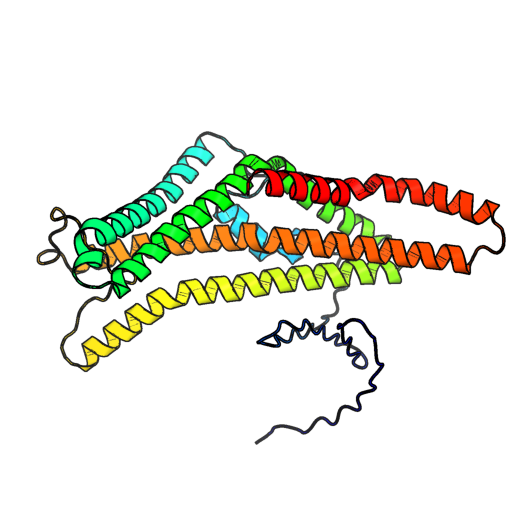 1.00 94.19 84 ARG A N 1
ATOM 678 C CA . ARG A 1 84 ? -1.708 17.720 7.682 1.00 94.19 84 ARG A CA 1
ATOM 679 C C . ARG A 1 84 ? -1.168 16.349 8.063 1.00 94.19 84 ARG A C 1
ATOM 681 O O . ARG A 1 84 ? -1.937 15.492 8.480 1.00 94.19 84 ARG A O 1
ATOM 688 N N . PHE A 1 85 ? 0.141 16.152 7.935 1.00 94.25 85 PHE A N 1
ATOM 689 C CA . PHE A 1 85 ? 0.801 14.926 8.357 1.00 94.25 85 PHE A CA 1
ATOM 690 C C . PHE A 1 85 ? 0.579 14.677 9.850 1.00 94.25 85 PHE A C 1
ATOM 692 O O . PHE A 1 85 ? 0.102 13.606 10.204 1.00 94.25 85 PHE A O 1
ATOM 699 N N . LEU A 1 86 ? 0.845 15.671 10.700 1.00 95.25 86 LEU A N 1
ATOM 700 C CA . LEU A 1 86 ? 0.635 15.568 12.142 1.00 95.25 86 LEU A CA 1
ATOM 701 C C . LEU A 1 86 ? -0.827 15.283 12.482 1.00 95.25 86 LEU A C 1
ATOM 703 O O . LEU A 1 86 ? -1.070 14.471 13.361 1.00 95.25 86 LEU A O 1
ATOM 707 N N . LEU A 1 87 ? -1.785 15.883 11.771 1.00 94.62 87 LEU A N 1
ATOM 708 C CA . LEU A 1 87 ? -3.212 15.635 11.978 1.00 94.62 87 LEU A CA 1
ATOM 709 C C . LEU A 1 87 ? -3.617 14.186 11.657 1.00 94.62 87 LEU A C 1
ATOM 711 O O . LEU A 1 87 ? -4.290 13.546 12.456 1.00 94.62 87 LEU A O 1
ATOM 715 N N . TYR A 1 88 ? -3.219 13.651 10.499 1.00 93.06 88 TYR A N 1
ATOM 716 C CA . TYR A 1 88 ? -3.553 12.264 10.145 1.00 93.06 88 TYR A CA 1
ATOM 717 C C . TYR A 1 88 ? -2.793 11.254 11.004 1.00 93.06 88 TYR A C 1
ATOM 719 O O . TYR A 1 88 ? -3.348 10.238 11.420 1.00 93.06 88 TYR A O 1
ATOM 727 N N . HIS A 1 89 ? -1.521 11.535 11.281 1.00 95.25 89 HIS A N 1
ATOM 728 C CA . HIS A 1 89 ? -0.686 10.647 12.070 1.00 95.25 89 HIS A CA 1
ATOM 729 C C . HIS A 1 89 ? -1.109 10.630 13.539 1.00 95.25 89 HIS A C 1
ATOM 731 O O . HIS A 1 89 ? -1.128 9.560 14.134 1.00 95.25 89 HIS A O 1
ATOM 737 N N . SER A 1 90 ? -1.525 11.768 14.109 1.00 96.44 90 SER A N 1
ATOM 738 C CA . SER A 1 90 ? -1.997 11.833 15.495 1.00 96.44 90 SER A CA 1
ATOM 739 C C . SER A 1 90 ? -3.264 11.013 15.714 1.00 96.44 90 SER A C 1
ATOM 741 O O . SER A 1 90 ? -3.343 10.310 16.714 1.00 96.44 90 SER A O 1
ATOM 743 N N . ILE A 1 91 ? -4.211 11.020 14.768 1.00 95.75 91 ILE A N 1
ATOM 744 C CA . ILE A 1 91 ? -5.406 10.159 14.804 1.00 95.75 91 ILE A CA 1
ATOM 745 C C . ILE A 1 91 ? -5.007 8.683 14.931 1.00 95.75 91 ILE A C 1
ATOM 747 O O . ILE A 1 91 ? -5.496 7.970 15.809 1.00 95.75 91 ILE A O 1
ATOM 751 N N . MET A 1 92 ? -4.059 8.244 14.103 1.00 95.94 92 MET A N 1
ATOM 752 C CA . MET A 1 92 ? -3.518 6.888 14.167 1.00 95.94 92 MET A CA 1
ATOM 753 C C . MET A 1 92 ? -2.778 6.603 15.477 1.00 95.94 92 MET A C 1
ATOM 755 O O . MET A 1 92 ? -2.947 5.529 16.054 1.00 95.94 92 MET A O 1
ATOM 759 N N . THR A 1 93 ? -1.975 7.553 15.961 1.00 97.25 93 THR A N 1
ATOM 760 C CA . THR A 1 93 ? -1.275 7.433 17.244 1.00 97.25 93 THR A CA 1
ATOM 761 C C . THR A 1 93 ? -2.265 7.302 18.400 1.00 97.25 93 THR A C 1
ATOM 763 O O . THR A 1 93 ? -2.033 6.487 19.284 1.00 97.25 93 THR A O 1
ATOM 766 N N . ILE A 1 94 ? -3.390 8.026 18.387 1.00 96.31 94 ILE A N 1
ATOM 767 C CA . ILE A 1 94 ? -4.434 7.916 19.416 1.00 96.31 94 ILE A CA 1
ATOM 768 C C . ILE A 1 94 ? -5.001 6.492 19.453 1.00 96.31 94 ILE A C 1
ATOM 770 O O . ILE A 1 94 ? -5.017 5.887 20.522 1.00 96.31 94 ILE A O 1
ATOM 774 N N . ILE A 1 95 ? -5.397 5.921 18.308 1.00 95.94 95 ILE A N 1
ATOM 775 C CA . ILE A 1 95 ? -5.896 4.533 18.245 1.00 95.94 95 ILE A CA 1
ATOM 776 C C . ILE A 1 95 ? -4.839 3.536 18.731 1.00 95.94 95 ILE A C 1
ATOM 778 O O . ILE A 1 95 ? -5.160 2.634 19.505 1.00 95.94 95 ILE A O 1
ATOM 782 N N . ALA A 1 96 ? -3.578 3.702 18.325 1.00 97.19 96 ALA A N 1
ATOM 783 C CA . ALA A 1 96 ? -2.492 2.831 18.768 1.00 97.19 96 ALA A CA 1
ATOM 784 C C . ALA A 1 96 ? -2.261 2.927 20.286 1.00 97.19 96 ALA A C 1
ATOM 786 O O . ALA A 1 96 ? -2.100 1.902 20.944 1.00 97.19 96 ALA A O 1
ATOM 787 N N . CYS A 1 97 ? -2.304 4.132 20.857 1.00 96.88 97 CYS A N 1
ATOM 788 C CA . CYS A 1 97 ? -2.188 4.349 22.298 1.00 96.88 97 CYS A CA 1
ATOM 789 C C . CYS A 1 97 ? -3.369 3.745 23.067 1.00 96.88 97 CYS A C 1
ATOM 791 O O . CYS A 1 97 ? -3.143 3.085 24.077 1.00 96.88 97 CYS A O 1
ATOM 793 N N . LEU A 1 98 ? -4.607 3.914 22.590 1.00 95.50 98 LEU A N 1
ATOM 794 C CA . LEU A 1 98 ? -5.793 3.295 23.197 1.00 95.50 98 LEU A CA 1
ATOM 795 C C . LEU A 1 98 ? -5.738 1.764 23.120 1.00 95.50 98 LEU A C 1
ATOM 797 O O . LEU A 1 98 ? -6.080 1.078 24.083 1.00 95.50 98 LEU A O 1
ATOM 801 N N . SER A 1 99 ? -5.248 1.221 22.004 1.00 96.31 99 SER A N 1
ATOM 802 C CA . SER A 1 99 ? -5.037 -0.221 21.837 1.00 96.31 99 SER A CA 1
ATOM 803 C C . SER A 1 99 ? -3.971 -0.729 22.809 1.00 96.31 99 SER A C 1
ATOM 805 O O . SER A 1 99 ? -4.195 -1.704 23.517 1.00 96.31 99 SER A O 1
ATOM 807 N N . ALA A 1 100 ? -2.832 -0.038 22.914 1.00 97.19 100 ALA A N 1
ATOM 808 C CA . ALA A 1 100 ? -1.769 -0.381 23.858 1.00 97.19 100 ALA A CA 1
ATOM 809 C C . ALA A 1 100 ? -2.236 -0.284 25.320 1.00 97.19 100 ALA A C 1
ATOM 811 O O . ALA A 1 100 ? -1.922 -1.159 26.125 1.00 97.19 100 ALA A O 1
ATOM 812 N N . TYR A 1 101 ? -3.023 0.742 25.652 1.00 96.12 101 TYR A N 1
ATOM 813 C CA . TYR A 1 101 ? -3.659 0.887 26.958 1.00 96.12 101 TYR A CA 1
ATOM 814 C C . TYR A 1 101 ? -4.574 -0.308 27.265 1.00 96.12 101 TYR A C 1
ATOM 816 O O . TYR A 1 101 ? -4.428 -0.934 28.315 1.00 96.12 101 TYR A O 1
ATOM 824 N N . SER A 1 102 ? -5.444 -0.680 26.321 1.00 95.50 102 SER A N 1
ATOM 825 C CA . SER A 1 102 ? -6.351 -1.829 26.459 1.00 95.50 102 SER A CA 1
ATOM 826 C C . SER A 1 102 ? -5.579 -3.122 26.728 1.00 95.50 102 SER A C 1
ATOM 828 O O . SER A 1 102 ? -5.886 -3.827 27.688 1.00 95.50 102 SER A O 1
ATOM 830 N N . ILE A 1 103 ? -4.498 -3.369 25.979 1.00 96.44 103 ILE A N 1
ATOM 831 C CA . ILE A 1 103 ? -3.633 -4.546 26.153 1.00 96.44 103 ILE A CA 1
ATOM 832 C C . ILE A 1 103 ? -3.032 -4.600 27.562 1.00 96.44 103 ILE A C 1
ATOM 834 O O . ILE A 1 103 ? -3.134 -5.623 28.240 1.00 96.44 103 ILE A O 1
ATOM 838 N N . ILE A 1 104 ? -2.389 -3.509 27.995 1.00 96.31 104 ILE A N 1
ATOM 839 C CA . ILE A 1 104 ? -1.600 -3.467 29.235 1.00 96.31 104 ILE A CA 1
ATOM 840 C C . ILE A 1 104 ? -2.499 -3.553 30.470 1.00 96.31 104 ILE A C 1
ATOM 842 O O . ILE A 1 104 ? -2.180 -4.267 31.423 1.00 96.31 104 ILE A O 1
ATOM 846 N N . PHE A 1 105 ? -3.608 -2.812 30.479 1.00 95.06 105 PHE A N 1
ATOM 847 C CA . PHE A 1 105 ? -4.419 -2.650 31.684 1.00 95.06 105 PHE A CA 1
ATOM 848 C C . PHE A 1 105 ? -5.587 -3.637 31.774 1.00 95.06 105 PHE A C 1
ATOM 850 O O . PHE A 1 105 ? -5.962 -4.001 32.894 1.00 95.06 105 PHE A O 1
ATOM 857 N N . HIS A 1 106 ? -6.108 -4.116 30.638 1.00 93.62 106 HIS A N 1
ATOM 858 C CA . HIS A 1 106 ? -7.318 -4.938 30.582 1.00 93.62 106 HIS A CA 1
ATOM 859 C C . HIS A 1 106 ? -7.077 -6.306 29.928 1.00 93.62 106 HIS A C 1
ATOM 861 O O . HIS A 1 106 ? -7.187 -7.329 30.604 1.00 93.62 106 HIS A O 1
ATOM 867 N N . ASP A 1 107 ? -6.716 -6.357 28.647 1.00 94.56 107 ASP A N 1
ATOM 868 C CA . ASP A 1 107 ? -6.857 -7.579 27.848 1.00 94.56 107 ASP A CA 1
ATOM 869 C C . ASP A 1 107 ? -5.951 -8.724 28.313 1.00 94.56 107 ASP A C 1
ATOM 871 O O . ASP A 1 107 ? -6.413 -9.857 28.424 1.00 94.56 107 ASP A O 1
ATOM 875 N N . ILE A 1 108 ? -4.688 -8.450 28.668 1.00 95.50 108 ILE A N 1
ATOM 876 C CA . ILE A 1 108 ? -3.742 -9.497 29.110 1.00 95.50 108 ILE A CA 1
ATOM 877 C C . ILE A 1 108 ? -4.260 -10.269 30.337 1.00 95.50 108 ILE A C 1
ATOM 879 O O . ILE A 1 108 ? -3.919 -11.437 30.515 1.00 95.50 108 ILE A O 1
ATOM 883 N N . LYS A 1 109 ? -5.086 -9.638 31.182 1.00 94.50 109 LYS A N 1
ATOM 884 C CA . LYS A 1 109 ? -5.602 -10.255 32.412 1.00 94.50 109 LYS A CA 1
ATOM 885 C C . LYS A 1 109 ? -6.841 -11.117 32.186 1.00 94.50 109 LYS A C 1
ATOM 887 O O . LYS A 1 109 ? -7.057 -12.046 32.957 1.00 94.50 109 LYS A O 1
ATOM 892 N N . TYR A 1 110 ? -7.653 -10.800 31.177 1.00 94.44 110 TYR A N 1
ATOM 893 C CA . TYR A 1 110 ? -8.995 -11.373 31.031 1.00 94.44 110 TYR A CA 1
ATOM 894 C C . TYR A 1 110 ? -9.214 -12.102 29.703 1.00 94.44 110 TYR A C 1
ATOM 896 O O . TYR A 1 110 ? -9.915 -13.109 29.682 1.00 94.44 110 TYR A O 1
ATOM 904 N N . ASP A 1 111 ? -8.635 -11.615 28.604 1.00 95.00 111 ASP A N 1
ATOM 905 C CA . ASP A 1 111 ? -8.881 -12.142 27.263 1.00 95.00 111 ASP A CA 1
ATOM 906 C C . ASP A 1 111 ? -7.670 -11.924 26.337 1.00 95.00 111 ASP A C 1
ATOM 908 O O . ASP A 1 111 ? -7.474 -10.871 25.721 1.00 95.00 111 ASP A O 1
ATOM 912 N N . ILE A 1 112 ? -6.862 -12.976 26.195 1.00 94.75 112 ILE A N 1
ATOM 913 C CA . ILE A 1 112 ? -5.677 -12.975 25.328 1.00 94.75 112 ILE A CA 1
ATOM 914 C C . ILE A 1 112 ? -6.060 -12.744 23.855 1.00 94.75 112 ILE A C 1
ATOM 916 O O . ILE A 1 112 ? -5.288 -12.139 23.113 1.00 94.75 112 ILE A O 1
ATOM 920 N N . SER A 1 113 ? -7.248 -13.172 23.411 1.00 93.56 113 SER A N 1
ATOM 921 C CA . SER A 1 113 ? -7.690 -12.977 22.023 1.00 93.56 113 SER A CA 1
ATOM 922 C C . SER A 1 113 ? -7.893 -11.492 21.705 1.00 93.56 113 SER A C 1
ATOM 924 O O . SER A 1 113 ? -7.459 -11.006 20.650 1.00 93.56 113 SER A O 1
ATOM 926 N N . ARG A 1 114 ? -8.469 -10.741 22.653 1.00 93.19 114 ARG A N 1
ATOM 927 C CA . ARG A 1 114 ? -8.561 -9.274 22.574 1.00 93.19 114 ARG A CA 1
ATOM 928 C C . ARG A 1 114 ? -7.187 -8.625 22.579 1.00 93.19 114 ARG A C 1
ATOM 930 O O . ARG A 1 114 ? -6.915 -7.798 21.708 1.00 93.19 114 ARG A O 1
ATOM 937 N N . ALA A 1 115 ? -6.290 -9.083 23.454 1.00 95.50 115 ALA A N 1
ATOM 938 C CA . ALA A 1 115 ? -4.921 -8.575 23.517 1.00 95.50 115 ALA A CA 1
ATOM 939 C C . ALA A 1 115 ? -4.198 -8.747 22.170 1.00 95.50 115 ALA A C 1
ATOM 941 O O . ALA A 1 115 ? -3.533 -7.828 21.694 1.00 95.50 115 ALA A O 1
ATOM 942 N N . CYS A 1 116 ? -4.369 -9.897 21.509 1.00 95.25 116 CYS A N 1
ATOM 943 C CA . CYS A 1 116 ? -3.824 -10.140 20.175 1.00 95.25 116 CYS A CA 1
ATOM 944 C C . CYS A 1 116 ? -4.443 -9.218 19.115 1.00 95.25 116 CYS A C 1
ATOM 946 O O . CYS A 1 116 ? -3.714 -8.668 18.290 1.00 95.25 116 CYS A O 1
ATOM 948 N N . THR A 1 117 ? -5.762 -9.015 19.139 1.00 92.62 117 THR A N 1
ATOM 949 C CA . THR A 1 117 ? -6.463 -8.143 18.178 1.00 92.62 117 THR A CA 1
ATOM 950 C C . THR A 1 117 ? -6.001 -6.688 18.306 1.00 92.62 117 THR A C 1
ATOM 952 O O . THR A 1 117 ? -5.628 -6.066 17.309 1.00 92.62 117 THR A O 1
ATOM 955 N N . ASN A 1 118 ? -5.926 -6.167 19.531 1.00 94.75 118 ASN A N 1
ATOM 956 C CA . ASN A 1 118 ? -5.393 -4.833 19.805 1.00 94.75 118 ASN A CA 1
ATOM 957 C C . ASN A 1 118 ? -3.887 -4.752 19.489 1.00 94.75 118 ASN A C 1
ATOM 959 O O . ASN A 1 118 ? -3.407 -3.744 18.965 1.00 94.75 118 ASN A O 1
ATOM 963 N N . GLY A 1 119 ? -3.137 -5.835 19.714 1.00 96.44 119 GLY A N 1
ATOM 964 C CA . GLY A 1 119 ? -1.726 -5.940 19.341 1.00 96.44 119 GLY A CA 1
ATOM 965 C C . GLY A 1 119 ? -1.498 -5.802 17.834 1.00 96.44 119 GLY A C 1
ATOM 966 O O . GLY A 1 119 ? -0.553 -5.133 17.413 1.00 96.44 119 GLY A O 1
ATOM 967 N N . ILE A 1 120 ? -2.395 -6.355 17.010 1.00 95.00 120 ILE A N 1
ATOM 968 C CA . ILE A 1 120 ? -2.366 -6.175 15.552 1.00 95.00 120 ILE A CA 1
ATOM 969 C C . ILE A 1 120 ? -2.553 -4.698 15.184 1.00 95.00 120 ILE A C 1
ATOM 971 O O . ILE A 1 120 ? -1.822 -4.202 14.328 1.00 95.00 120 ILE A O 1
ATOM 975 N N . ALA A 1 121 ? -3.462 -3.968 15.837 1.00 94.75 121 ALA A N 1
ATOM 976 C CA . ALA A 1 121 ? -3.654 -2.537 15.579 1.00 94.75 121 ALA A CA 1
ATOM 977 C C . ALA A 1 121 ? -2.383 -1.718 15.885 1.00 94.75 121 ALA A C 1
ATOM 979 O O . ALA A 1 121 ? -1.957 -0.893 15.070 1.00 94.75 121 ALA A O 1
ATOM 980 N N . VAL A 1 122 ? -1.716 -2.003 17.011 1.00 97.75 122 VAL A N 1
ATOM 981 C CA . VAL A 1 122 ? -0.426 -1.386 17.375 1.00 97.75 122 VAL A CA 1
ATOM 982 C C . VAL A 1 122 ? 0.671 -1.738 16.361 1.00 97.75 122 VAL A C 1
ATOM 984 O O . VAL A 1 122 ? 1.433 -0.869 15.935 1.00 97.75 122 VAL A O 1
ATOM 987 N N . LEU A 1 123 ? 0.743 -2.995 15.917 1.00 97.25 123 LEU A N 1
ATOM 988 C CA . LEU A 1 123 ? 1.700 -3.422 14.895 1.00 97.25 123 LEU A CA 1
ATOM 989 C C . LEU A 1 123 ? 1.463 -2.703 13.559 1.00 97.25 123 LEU A C 1
ATOM 991 O O . LEU A 1 123 ? 2.414 -2.222 12.938 1.00 97.25 123 LEU A O 1
ATOM 995 N N . ILE A 1 124 ? 0.202 -2.594 13.125 1.00 96.44 124 ILE A N 1
ATOM 996 C CA . ILE A 1 124 ? -0.177 -1.862 11.910 1.00 96.44 124 ILE A CA 1
ATOM 997 C C . ILE A 1 124 ? 0.290 -0.411 12.003 1.00 96.44 124 ILE A C 1
ATOM 999 O O . ILE A 1 124 ? 0.860 0.087 11.030 1.00 96.44 124 ILE A O 1
ATOM 1003 N N . TYR A 1 125 ? 0.123 0.242 13.158 1.00 97.50 125 TYR A N 1
ATOM 1004 C CA . TYR A 1 125 ? 0.641 1.590 13.384 1.00 97.50 125 TYR A CA 1
ATOM 1005 C C . TYR A 1 125 ? 2.141 1.677 13.096 1.00 97.50 125 TYR A C 1
ATOM 1007 O O . TYR A 1 125 ? 2.546 2.474 12.252 1.00 97.50 125 TYR A O 1
ATOM 1015 N N . PHE A 1 126 ? 2.969 0.819 13.695 1.00 98.06 126 PHE A N 1
ATOM 1016 C CA . PHE A 1 126 ? 4.415 0.851 13.451 1.00 98.06 126 PHE A CA 1
ATOM 1017 C C . PHE A 1 126 ? 4.781 0.587 11.987 1.00 98.06 126 PHE A C 1
ATOM 1019 O O . PHE A 1 126 ? 5.616 1.298 11.422 1.00 98.06 126 PHE A O 1
ATOM 1026 N N . VAL A 1 127 ? 4.136 -0.389 11.342 1.00 97.38 127 VAL A N 1
ATOM 1027 C CA . VAL A 1 127 ? 4.393 -0.717 9.931 1.00 97.38 127 VAL A CA 1
ATOM 1028 C C . VAL A 1 127 ? 4.026 0.452 9.014 1.00 97.38 127 VAL A C 1
ATOM 1030 O O . VAL A 1 127 ? 4.786 0.784 8.102 1.00 97.38 127 VAL A O 1
ATOM 1033 N N . VAL A 1 128 ? 2.881 1.095 9.241 1.00 97.19 128 VAL A N 1
ATOM 1034 C CA . VAL A 1 128 ? 2.423 2.241 8.444 1.00 97.19 128 VAL A CA 1
ATOM 1035 C C . VAL A 1 128 ? 3.322 3.449 8.665 1.00 97.19 128 VAL A C 1
ATOM 1037 O O . VAL A 1 128 ? 3.754 4.060 7.687 1.00 97.19 128 VAL A O 1
ATOM 1040 N N . SER A 1 129 ? 3.682 3.740 9.916 1.00 97.81 129 SER A N 1
ATOM 1041 C CA . SER A 1 129 ? 4.633 4.795 10.277 1.00 97.81 129 SER A CA 1
ATOM 1042 C C . SER A 1 129 ? 5.979 4.599 9.588 1.00 97.81 129 SER A C 1
ATOM 1044 O O . SER A 1 129 ? 6.510 5.533 8.989 1.00 97.81 129 SER A O 1
ATOM 1046 N N . PHE A 1 130 ? 6.500 3.371 9.589 1.00 97.38 130 PHE A N 1
ATOM 1047 C CA . PHE A 1 130 ? 7.747 3.036 8.911 1.00 97.38 130 PHE A CA 1
ATOM 1048 C C . PHE A 1 130 ? 7.645 3.218 7.390 1.00 97.38 130 PHE A C 1
ATOM 1050 O O . PHE A 1 130 ? 8.469 3.915 6.796 1.00 97.38 130 PHE A O 1
ATOM 1057 N N . LYS A 1 131 ? 6.611 2.657 6.745 1.00 96.62 131 LYS A N 1
ATOM 1058 C CA . LYS A 1 131 ? 6.390 2.798 5.292 1.00 96.62 131 LYS A CA 1
ATOM 1059 C C . LYS A 1 131 ? 6.250 4.258 4.872 1.00 96.62 131 LYS A C 1
ATOM 1061 O O . LYS A 1 131 ? 6.865 4.685 3.895 1.00 96.62 131 LYS A O 1
ATOM 1066 N N . TYR A 1 132 ? 5.460 5.030 5.614 1.00 97.25 132 TYR A N 1
ATOM 1067 C CA . TYR A 1 132 ? 5.279 6.450 5.350 1.00 97.25 132 TYR A CA 1
ATOM 1068 C C . TYR A 1 132 ? 6.584 7.224 5.561 1.00 97.25 132 TYR A C 1
ATOM 1070 O O . TYR A 1 132 ? 6.974 8.026 4.711 1.00 97.25 132 TYR A O 1
ATOM 1078 N N . GLY A 1 133 ? 7.306 6.923 6.644 1.00 96.81 133 GLY A N 1
ATOM 1079 C CA . GLY A 1 133 ? 8.633 7.462 6.918 1.00 96.81 133 GLY A CA 1
ATOM 1080 C C . GLY A 1 133 ? 9.596 7.231 5.756 1.00 96.81 133 GLY A C 1
ATOM 1081 O O . GLY A 1 133 ? 10.247 8.174 5.318 1.00 96.81 133 GLY A O 1
ATOM 1082 N N . LEU A 1 134 ? 9.620 6.027 5.173 1.00 96.62 134 LEU A N 1
ATOM 1083 C CA . LEU A 1 134 ? 10.426 5.734 3.984 1.00 96.62 134 LEU A CA 1
ATOM 1084 C C . LEU A 1 134 ? 10.020 6.582 2.771 1.00 96.62 134 LEU A C 1
ATOM 1086 O O . LEU A 1 134 ? 10.902 7.118 2.097 1.00 96.62 134 LEU A O 1
ATOM 1090 N N . LEU A 1 135 ? 8.719 6.729 2.488 1.00 95.88 135 LEU A N 1
ATOM 1091 C CA . LEU A 1 135 ? 8.227 7.559 1.375 1.00 95.88 135 LEU A CA 1
ATOM 1092 C C . LEU A 1 135 ? 8.658 9.023 1.514 1.00 95.88 135 LEU A C 1
ATOM 1094 O O . LEU A 1 135 ? 9.038 9.652 0.526 1.00 95.88 135 LEU A O 1
ATOM 1098 N N . VAL A 1 136 ? 8.630 9.556 2.736 1.00 95.56 136 VAL A N 1
ATOM 1099 C CA . VAL A 1 136 ? 9.046 10.933 3.025 1.00 95.56 136 VAL A CA 1
ATOM 1100 C C . VAL A 1 136 ? 10.566 11.065 2.980 1.00 95.56 136 VAL A C 1
ATOM 1102 O O . VAL A 1 136 ? 11.095 11.898 2.248 1.00 95.56 136 VAL A O 1
ATOM 1105 N N . TRP A 1 137 ? 11.281 10.218 3.716 1.00 96.62 137 TRP A N 1
ATOM 1106 C CA . TRP A 1 137 ? 12.733 10.288 3.870 1.00 96.62 137 TRP A CA 1
ATOM 1107 C C . TRP A 1 137 ? 13.481 10.032 2.555 1.00 96.62 137 TRP A C 1
ATOM 1109 O O . TRP A 1 137 ? 14.522 10.628 2.277 1.00 96.62 137 TRP A O 1
ATOM 1119 N N . HIS A 1 138 ? 12.950 9.155 1.701 1.00 95.50 138 HIS A N 1
ATOM 1120 C CA . HIS A 1 138 ? 13.529 8.824 0.399 1.00 95.50 138 HIS A CA 1
ATOM 1121 C C . HIS A 1 138 ? 12.733 9.381 -0.787 1.00 95.50 138 HIS A C 1
ATOM 1123 O O . HIS A 1 138 ? 12.869 8.879 -1.905 1.00 95.50 138 HIS A O 1
ATOM 1129 N N . GLN A 1 139 ? 11.975 10.460 -0.578 1.00 96.00 139 GLN A N 1
ATOM 1130 C CA . GLN A 1 139 ? 11.135 11.107 -1.590 1.00 96.00 139 GLN A CA 1
ATOM 1131 C C . GLN A 1 139 ? 11.849 11.333 -2.929 1.00 96.00 139 GLN A C 1
ATOM 1133 O O . GLN A 1 139 ? 11.332 10.942 -3.974 1.00 96.00 139 GLN A O 1
ATOM 1138 N N . HIS A 1 140 ? 13.058 11.907 -2.912 1.00 95.69 140 HIS A N 1
ATOM 1139 C CA . HIS A 1 140 ? 13.825 12.154 -4.137 1.00 95.69 140 HIS A CA 1
ATOM 1140 C C . HIS A 1 140 ? 14.120 10.855 -4.897 1.00 95.69 140 HIS A C 1
ATOM 1142 O O . HIS A 1 140 ? 14.021 10.813 -6.117 1.00 95.69 140 HIS A O 1
ATOM 1148 N N . LYS A 1 141 ? 14.467 9.770 -4.193 1.00 94.06 141 LYS A N 1
ATOM 1149 C CA . LYS A 1 141 ? 14.765 8.482 -4.837 1.00 94.06 141 LYS A CA 1
ATOM 1150 C C . LYS A 1 141 ? 13.518 7.909 -5.507 1.00 94.06 141 LYS A C 1
ATOM 1152 O O . LYS A 1 141 ? 13.605 7.460 -6.645 1.00 94.06 141 LYS A O 1
ATOM 1157 N N . PHE A 1 142 ? 12.371 7.962 -4.829 1.00 95.31 142 PHE A N 1
ATOM 1158 C CA . PHE A 1 142 ? 11.099 7.526 -5.405 1.00 95.31 142 PHE A CA 1
ATOM 1159 C C . PHE A 1 142 ? 10.698 8.372 -6.613 1.00 95.31 142 PHE A C 1
ATOM 1161 O O . PHE A 1 142 ? 10.322 7.810 -7.639 1.00 95.31 142 PHE A O 1
ATOM 1168 N N . LYS A 1 143 ? 10.870 9.697 -6.531 1.00 96.81 143 LYS A N 1
ATOM 1169 C CA . LYS A 1 143 ? 10.667 10.608 -7.661 1.00 96.81 143 LYS A CA 1
ATOM 1170 C C . LYS A 1 143 ? 11.515 10.207 -8.866 1.00 96.81 143 LYS A C 1
ATOM 1172 O O . LYS A 1 143 ? 10.966 9.964 -9.932 1.00 96.81 143 LYS A O 1
ATOM 1177 N N . THR A 1 144 ? 12.824 10.035 -8.672 1.00 95.81 144 THR A N 1
ATOM 1178 C CA . THR A 1 144 ? 13.742 9.627 -9.744 1.00 95.81 144 THR A CA 1
ATOM 1179 C C . THR A 1 144 ? 13.341 8.290 -10.372 1.00 95.81 144 THR A C 1
ATOM 1181 O O . THR A 1 144 ? 13.412 8.150 -11.588 1.00 95.81 144 THR A O 1
ATOM 1184 N N . ILE A 1 145 ? 12.912 7.304 -9.575 1.00 94.69 145 ILE A N 1
ATOM 1185 C CA . ILE A 1 145 ? 12.461 6.005 -10.101 1.00 94.69 145 ILE A CA 1
ATOM 1186 C C . ILE A 1 145 ? 11.208 6.179 -10.967 1.00 94.69 145 ILE A C 1
ATOM 1188 O O . ILE A 1 145 ? 11.178 5.682 -12.090 1.00 94.69 145 ILE A O 1
ATOM 1192 N N . ILE A 1 146 ? 10.196 6.900 -10.477 1.00 96.44 146 ILE A N 1
ATOM 1193 C CA . ILE A 1 146 ? 8.947 7.137 -11.215 1.00 96.44 146 ILE A CA 1
ATOM 1194 C C . ILE A 1 146 ? 9.216 7.917 -12.509 1.00 96.44 146 ILE A C 1
ATOM 1196 O O . ILE A 1 146 ? 8.718 7.546 -13.569 1.00 96.44 146 ILE A O 1
ATOM 1200 N N . GLU A 1 147 ? 10.028 8.972 -12.449 1.00 96.69 147 GLU A N 1
ATOM 1201 C CA . GLU A 1 147 ? 10.410 9.771 -13.618 1.00 96.69 147 GLU A CA 1
ATOM 1202 C C . GLU A 1 147 ? 11.196 8.955 -14.646 1.00 96.69 147 GLU A C 1
ATOM 1204 O O . GLU A 1 147 ? 10.968 9.104 -15.846 1.00 96.69 147 GLU A O 1
ATOM 1209 N N . GLN A 1 148 ? 12.075 8.058 -14.193 1.00 95.19 148 GLN A N 1
ATOM 1210 C CA . GLN A 1 148 ? 12.803 7.155 -15.077 1.00 95.19 148 GLN A CA 1
ATOM 1211 C C . GLN A 1 148 ? 11.846 6.204 -15.806 1.00 95.19 148 GLN A C 1
ATOM 1213 O O . GLN A 1 148 ? 11.942 6.083 -17.023 1.00 95.19 148 GLN A O 1
ATOM 1218 N N . ILE A 1 149 ? 10.894 5.583 -15.099 1.00 96.19 149 ILE A N 1
ATOM 1219 C CA . ILE A 1 149 ? 9.893 4.696 -15.719 1.00 96.19 149 ILE A CA 1
ATOM 1220 C C . ILE A 1 149 ? 9.045 5.479 -16.732 1.00 96.19 149 ILE A C 1
ATOM 1222 O O . ILE A 1 149 ? 8.890 5.043 -17.870 1.00 96.19 149 ILE A O 1
ATOM 1226 N N . LYS A 1 150 ? 8.561 6.671 -16.357 1.00 96.69 150 LYS A N 1
ATOM 1227 C CA . LYS A 1 150 ? 7.822 7.578 -17.253 1.00 96.69 150 LYS A CA 1
ATOM 1228 C C . LYS A 1 150 ? 8.609 7.902 -18.518 1.00 96.69 150 LYS A C 1
ATOM 1230 O O . LYS A 1 150 ? 8.063 7.881 -19.618 1.00 96.69 150 LYS A O 1
ATOM 1235 N N . HIS A 1 151 ? 9.886 8.236 -18.366 1.00 95.75 151 HIS A N 1
ATOM 1236 C CA . HIS A 1 151 ? 10.751 8.536 -19.495 1.00 95.75 151 HIS A CA 1
ATOM 1237 C C . HIS A 1 151 ? 10.945 7.310 -20.394 1.00 95.75 151 HIS A C 1
ATOM 1239 O O . HIS A 1 151 ? 10.835 7.424 -21.613 1.00 95.75 151 HIS A O 1
ATOM 1245 N N . ASP A 1 152 ? 11.187 6.142 -19.802 1.00 94.81 152 ASP A N 1
ATOM 1246 C CA . ASP A 1 152 ? 11.384 4.898 -20.542 1.00 94.81 152 ASP A CA 1
ATOM 1247 C C . ASP A 1 152 ? 10.120 4.498 -21.323 1.00 94.81 152 ASP A C 1
ATOM 1249 O O . ASP A 1 152 ? 10.237 4.066 -22.467 1.00 94.81 152 ASP A O 1
ATOM 1253 N N . TYR A 1 153 ? 8.918 4.717 -20.777 1.00 95.81 153 TYR A N 1
ATOM 1254 C CA . TYR A 1 153 ? 7.657 4.499 -21.501 1.00 95.81 153 TYR A CA 1
ATOM 1255 C C . TYR A 1 153 ? 7.480 5.453 -22.687 1.00 95.81 153 TYR A C 1
ATOM 1257 O O . TYR A 1 153 ? 7.073 5.020 -23.763 1.00 95.81 153 TYR A O 1
ATOM 1265 N N . LYS A 1 154 ? 7.871 6.727 -22.548 1.00 94.94 154 LYS A N 1
ATOM 1266 C CA . LYS A 1 154 ? 7.856 7.684 -23.670 1.00 94.94 154 LYS A CA 1
ATOM 1267 C C . LYS A 1 154 ? 8.813 7.276 -24.789 1.00 94.94 154 LYS A C 1
ATOM 1269 O O . LYS A 1 154 ? 8.467 7.380 -25.961 1.00 94.94 154 LYS A O 1
ATOM 1274 N N . VAL A 1 155 ? 10.009 6.802 -24.436 1.00 93.31 155 VAL A N 1
ATOM 1275 C CA . VAL A 1 155 ? 10.996 6.308 -25.411 1.00 93.31 155 VAL A CA 1
ATOM 1276 C C . VAL A 1 155 ? 10.553 4.979 -26.030 1.00 93.31 155 VAL A C 1
ATOM 1278 O O . VAL A 1 155 ? 10.888 4.711 -27.178 1.00 93.31 155 VAL A O 1
ATOM 1281 N N . ALA A 1 156 ? 9.772 4.162 -25.318 1.00 94.19 156 ALA A N 1
ATOM 1282 C CA . ALA A 1 156 ? 9.318 2.866 -25.815 1.00 94.19 156 ALA A CA 1
ATOM 1283 C C . ALA A 1 156 ? 8.523 2.963 -27.127 1.00 94.19 156 ALA A C 1
ATOM 1285 O O . ALA A 1 156 ? 8.599 2.050 -27.942 1.00 94.19 156 ALA A O 1
ATOM 1286 N N . VAL A 1 157 ? 7.819 4.076 -27.361 1.00 93.38 157 VAL A N 1
ATOM 1287 C CA . VAL A 1 157 ? 7.014 4.313 -28.574 1.00 93.38 157 VAL A CA 1
ATOM 1288 C C . VAL A 1 157 ? 7.856 4.294 -29.856 1.00 93.38 157 VAL A C 1
ATOM 1290 O O . VAL A 1 157 ? 7.347 3.940 -30.914 1.00 93.38 157 VAL A O 1
ATOM 1293 N N . SER A 1 158 ? 9.146 4.639 -29.783 1.00 92.31 158 SER A N 1
ATOM 1294 C CA . SER A 1 158 ? 10.052 4.603 -30.940 1.00 92.31 158 SER A CA 1
ATOM 1295 C C . SER A 1 158 ? 10.846 3.300 -31.066 1.00 92.31 158 SER A C 1
ATOM 1297 O O . SER A 1 158 ? 11.681 3.174 -31.965 1.00 92.31 158 SER A O 1
ATOM 1299 N N . LEU A 1 159 ? 10.621 2.327 -30.177 1.00 91.25 159 LEU A N 1
ATOM 1300 C CA . LEU A 1 159 ? 11.296 1.036 -30.243 1.00 91.25 159 LEU A CA 1
ATOM 1301 C C . LEU A 1 159 ? 10.714 0.151 -31.354 1.00 91.25 159 LEU A C 1
ATOM 1303 O O . LEU A 1 159 ? 9.540 0.280 -31.707 1.00 91.25 159 LEU A O 1
ATOM 1307 N N . PRO A 1 160 ? 11.497 -0.813 -31.873 1.00 93.94 160 PRO A N 1
ATOM 1308 C CA . PRO A 1 160 ? 10.960 -1.857 -32.734 1.00 93.94 160 PRO A CA 1
ATOM 1309 C C . PRO A 1 160 ? 9.766 -2.551 -32.072 1.00 93.94 160 PRO A C 1
ATOM 1311 O O . PRO A 1 160 ? 9.800 -2.844 -30.877 1.00 93.94 160 PRO A O 1
ATOM 1314 N N . HIS A 1 161 ? 8.749 -2.896 -32.863 1.00 94.38 161 HIS A N 1
ATOM 1315 C CA . HIS A 1 161 ? 7.485 -3.463 -32.372 1.00 94.38 161 HIS A CA 1
ATOM 1316 C C . HIS A 1 161 ? 7.675 -4.643 -31.401 1.00 94.38 161 HIS A C 1
ATOM 1318 O O . HIS A 1 161 ? 6.953 -4.771 -30.413 1.00 94.38 161 HIS A O 1
ATOM 1324 N N . LYS A 1 162 ? 8.669 -5.509 -31.649 1.00 94.50 162 LYS A N 1
ATOM 1325 C CA . LYS A 1 162 ? 8.981 -6.638 -30.758 1.00 94.50 162 LYS A CA 1
ATOM 1326 C C . LYS A 1 162 ? 9.420 -6.183 -29.360 1.00 94.50 162 LYS A C 1
ATOM 1328 O O . LYS A 1 162 ? 9.009 -6.789 -28.382 1.00 94.50 162 LYS A O 1
ATOM 1333 N N . GLU A 1 163 ? 10.229 -5.131 -29.260 1.00 94.62 163 GLU A N 1
ATOM 1334 C CA . GLU A 1 163 ? 10.703 -4.588 -27.980 1.00 94.62 163 GLU A CA 1
ATOM 1335 C C . GLU A 1 163 ? 9.619 -3.760 -27.281 1.00 94.62 163 GLU A C 1
ATOM 1337 O O . GLU A 1 163 ? 9.454 -3.873 -26.068 1.00 94.62 163 GLU A O 1
ATOM 1342 N N . TYR A 1 164 ? 8.838 -2.980 -28.037 1.00 94.94 164 TYR A N 1
ATOM 1343 C CA . TYR A 1 164 ? 7.682 -2.252 -27.504 1.00 94.94 164 TYR A CA 1
ATOM 1344 C C . TYR A 1 164 ? 6.687 -3.199 -26.817 1.00 94.94 164 TYR A C 1
ATOM 1346 O O . TYR A 1 164 ? 6.280 -2.950 -25.683 1.00 94.94 164 TYR A O 1
ATOM 1354 N N . ASN A 1 165 ? 6.380 -4.339 -27.447 1.00 95.62 165 ASN A N 1
ATOM 1355 C CA . ASN A 1 165 ? 5.503 -5.358 -26.863 1.00 95.62 165 ASN A CA 1
ATOM 1356 C C . ASN A 1 165 ? 6.028 -5.905 -25.530 1.00 95.62 165 ASN A C 1
ATOM 1358 O O . ASN A 1 165 ? 5.237 -6.216 -24.643 1.00 95.62 165 ASN A O 1
ATOM 1362 N N . VAL A 1 166 ? 7.351 -6.010 -25.363 1.00 95.94 166 VAL A N 1
ATOM 1363 C CA . VAL A 1 166 ? 7.948 -6.410 -24.082 1.00 95.94 166 VAL A CA 1
ATOM 1364 C C . VAL A 1 166 ? 7.698 -5.337 -23.024 1.00 95.94 166 VAL A C 1
ATOM 1366 O O . VAL A 1 166 ? 7.261 -5.670 -21.923 1.00 95.94 166 VAL A O 1
ATOM 1369 N N . VAL A 1 167 ? 7.905 -4.053 -23.343 1.00 96.00 167 VAL A N 1
ATOM 1370 C CA . VAL A 1 167 ? 7.594 -2.954 -22.408 1.00 96.00 167 VAL A CA 1
ATOM 1371 C C . VAL A 1 167 ? 6.120 -2.990 -22.005 1.00 96.00 167 VAL A C 1
ATOM 1373 O O . VAL A 1 167 ? 5.820 -2.948 -20.812 1.00 96.00 167 VAL A O 1
ATOM 1376 N N . LEU A 1 168 ? 5.218 -3.125 -22.981 1.00 95.94 168 LEU A N 1
ATOM 1377 C CA . LEU A 1 168 ? 3.776 -3.183 -22.752 1.00 95.94 168 LEU A CA 1
ATOM 1378 C C . LEU A 1 168 ? 3.390 -4.354 -21.841 1.00 95.94 168 LEU A C 1
ATOM 1380 O O . LEU A 1 168 ? 2.691 -4.149 -20.851 1.00 95.94 168 LEU A O 1
ATOM 1384 N N . LEU A 1 169 ? 3.909 -5.554 -22.117 1.00 96.19 169 LEU A N 1
ATOM 1385 C CA . LEU A 1 169 ? 3.653 -6.753 -21.319 1.00 96.19 169 LEU A CA 1
ATOM 1386 C C . LEU A 1 169 ? 4.046 -6.557 -19.846 1.00 96.19 169 LEU A C 1
ATOM 1388 O O . LEU A 1 169 ? 3.276 -6.878 -18.941 1.00 96.19 169 LEU A O 1
ATOM 1392 N N . TYR A 1 170 ? 5.244 -6.034 -19.577 1.00 97.19 170 TYR A N 1
ATOM 1393 C CA . TYR A 1 170 ? 5.697 -5.817 -18.198 1.00 97.19 170 TYR A CA 1
ATOM 1394 C C . TYR A 1 170 ? 4.964 -4.657 -17.509 1.00 97.19 170 TYR A C 1
ATOM 1396 O O . TYR A 1 170 ? 4.725 -4.724 -16.302 1.00 97.19 170 TYR A O 1
ATOM 1404 N N . ALA A 1 171 ? 4.562 -3.625 -18.254 1.00 96.88 171 ALA A N 1
ATOM 1405 C CA . ALA A 1 171 ? 3.740 -2.534 -17.738 1.00 96.88 171 ALA A CA 1
ATOM 1406 C C . ALA A 1 171 ? 2.336 -3.022 -17.331 1.00 96.88 171 ALA A C 1
ATOM 1408 O O . ALA A 1 171 ? 1.862 -2.698 -16.240 1.00 96.88 171 ALA A O 1
ATOM 1409 N N . GLN A 1 172 ? 1.708 -3.871 -18.152 1.00 96.50 172 GLN A N 1
ATOM 1410 C CA . GLN A 1 172 ? 0.425 -4.513 -17.848 1.00 96.50 172 GLN A CA 1
ATOM 1411 C C . GLN A 1 172 ? 0.515 -5.397 -16.600 1.00 96.50 172 GLN A C 1
ATOM 1413 O O . GLN A 1 172 ? -0.294 -5.239 -15.688 1.00 96.50 172 GLN A O 1
ATOM 1418 N N . LYS A 1 173 ? 1.560 -6.229 -16.485 1.00 96.50 173 LYS A N 1
ATOM 1419 C CA . LYS A 1 173 ? 1.829 -6.989 -15.250 1.00 96.50 173 LYS A CA 1
ATOM 1420 C C . LYS A 1 173 ? 1.969 -6.072 -14.033 1.00 96.50 173 LYS A C 1
ATOM 1422 O O . LYS A 1 173 ? 1.473 -6.382 -12.955 1.00 96.50 173 LYS A O 1
ATOM 1427 N N . GLY A 1 174 ? 2.615 -4.915 -14.192 1.00 96.69 174 GLY A N 1
ATOM 1428 C CA . GLY A 1 174 ? 2.695 -3.907 -13.135 1.00 96.69 174 GLY A CA 1
ATOM 1429 C C . GLY A 1 174 ? 1.311 -3.426 -12.692 1.00 96.69 174 GLY A C 1
ATOM 1430 O O . GLY A 1 174 ? 1.037 -3.345 -11.493 1.00 96.69 174 GLY A O 1
ATOM 1431 N N . ARG A 1 175 ? 0.430 -3.121 -13.652 1.00 97.31 175 ARG A N 1
ATOM 1432 C CA . ARG A 1 175 ? -0.946 -2.677 -13.386 1.00 97.31 175 ARG A CA 1
ATOM 1433 C C . ARG A 1 175 ? -1.745 -3.750 -12.646 1.00 97.31 175 ARG A C 1
ATOM 1435 O O . ARG A 1 175 ? -2.466 -3.433 -11.699 1.00 97.31 175 ARG A O 1
ATOM 1442 N N . GLU A 1 176 ? -1.593 -5.013 -13.026 1.00 96.44 176 GLU A N 1
ATOM 1443 C CA . GLU A 1 176 ? -2.220 -6.139 -12.327 1.00 96.44 176 GLU A CA 1
ATOM 1444 C C . GLU A 1 176 ? -1.773 -6.234 -10.873 1.00 96.44 176 GLU A C 1
ATOM 1446 O O . GLU A 1 176 ? -2.614 -6.392 -9.988 1.00 96.44 176 GLU A O 1
ATOM 1451 N N . VAL A 1 177 ? -0.478 -6.046 -10.601 1.00 96.62 177 VAL A N 1
ATOM 1452 C CA . VAL A 1 177 ? 0.031 -5.994 -9.227 1.00 96.62 177 VAL A CA 1
ATOM 1453 C C . VAL A 1 177 ? -0.630 -4.859 -8.439 1.00 96.62 177 VAL A C 1
ATOM 1455 O O . VAL A 1 177 ? -1.030 -5.064 -7.293 1.00 96.62 177 VAL A O 1
ATOM 1458 N N . THR A 1 178 ? -0.816 -3.676 -9.031 1.00 96.75 178 THR A N 1
ATOM 1459 C CA . THR A 1 178 ? -1.551 -2.582 -8.373 1.00 96.75 178 THR A CA 1
ATOM 1460 C C . THR A 1 178 ? -3.000 -2.965 -8.061 1.00 96.75 178 THR A C 1
ATOM 1462 O O . THR A 1 178 ? -3.467 -2.724 -6.947 1.00 96.75 178 THR A O 1
ATOM 1465 N N . HIS A 1 179 ? -3.714 -3.595 -8.999 1.00 96.50 179 HIS A N 1
ATOM 1466 C CA . HIS A 1 179 ? -5.086 -4.061 -8.771 1.00 96.50 179 HIS A CA 1
ATOM 1467 C C . HIS A 1 179 ? -5.172 -5.181 -7.729 1.00 96.50 179 HIS A C 1
ATOM 1469 O O . HIS A 1 179 ? -6.126 -5.218 -6.953 1.00 96.50 179 HIS A O 1
ATOM 1475 N N . PHE A 1 180 ? -4.187 -6.076 -7.683 1.00 96.56 180 PHE A N 1
ATOM 1476 C CA . PHE A 1 180 ? -4.090 -7.098 -6.648 1.00 96.56 180 PHE A CA 1
ATOM 1477 C C . PHE A 1 180 ? -3.988 -6.453 -5.261 1.00 96.56 180 PHE A C 1
ATOM 1479 O O . PHE A 1 180 ? -4.811 -6.731 -4.391 1.00 96.56 180 PHE A O 1
ATOM 1486 N N . TRP A 1 181 ? -3.064 -5.503 -5.082 1.00 96.62 181 TRP A N 1
ATOM 1487 C CA . TRP A 1 181 ? -2.931 -4.769 -3.821 1.00 96.62 181 TRP A CA 1
ATOM 1488 C C . TRP A 1 181 ? -4.186 -3.972 -3.459 1.00 96.62 181 TRP A C 1
ATOM 1490 O O . TRP A 1 181 ? -4.539 -3.929 -2.279 1.00 96.62 181 TRP A O 1
ATOM 1500 N N . LEU A 1 182 ? -4.884 -3.393 -4.443 1.00 96.75 182 LEU A N 1
ATOM 1501 C CA . LEU A 1 182 ? -6.184 -2.749 -4.239 1.00 96.75 182 LEU A CA 1
ATOM 1502 C C . LEU A 1 182 ? -7.197 -3.720 -3.627 1.00 96.75 182 LEU A C 1
ATOM 1504 O O . LEU A 1 182 ? -7.766 -3.420 -2.580 1.00 96.75 182 LEU A O 1
ATOM 1508 N N . LYS A 1 183 ? -7.380 -4.894 -4.242 1.00 96.69 183 LYS A N 1
ATOM 1509 C CA . LYS A 1 183 ? -8.326 -5.916 -3.771 1.00 96.69 183 LYS A CA 1
ATOM 1510 C C . LYS A 1 183 ? -7.962 -6.423 -2.375 1.00 96.69 183 LYS A C 1
ATOM 1512 O O . LYS A 1 183 ? -8.831 -6.467 -1.512 1.00 96.69 183 LYS A O 1
ATOM 1517 N N . CYS A 1 184 ? -6.691 -6.748 -2.131 1.00 95.81 184 CYS A N 1
ATOM 1518 C CA . CYS A 1 184 ? -6.232 -7.224 -0.824 1.00 95.81 184 CYS A CA 1
ATOM 1519 C C . CYS A 1 184 ? -6.419 -6.173 0.275 1.00 95.81 184 CYS A C 1
ATOM 1521 O O . CYS A 1 184 ? -6.891 -6.503 1.358 1.00 95.81 184 CYS A O 1
ATOM 1523 N N . SER A 1 185 ? -6.087 -4.910 -0.005 1.00 94.19 185 SER A N 1
ATOM 1524 C CA . SER A 1 185 ? -6.212 -3.833 0.984 1.00 94.19 185 SER A CA 1
ATOM 1525 C C . SER A 1 185 ? -7.681 -3.507 1.268 1.00 94.19 185 SER A C 1
ATOM 1527 O O . SER A 1 185 ? -8.046 -3.302 2.420 1.00 94.19 185 SER A O 1
ATOM 1529 N N . ALA A 1 186 ? -8.537 -3.510 0.239 1.00 94.94 186 ALA A N 1
ATOM 1530 C CA . ALA A 1 186 ? -9.973 -3.307 0.406 1.00 94.94 186 ALA A CA 1
ATOM 1531 C C . ALA A 1 186 ? -10.611 -4.452 1.205 1.00 94.94 186 ALA A C 1
ATOM 1533 O O . ALA A 1 186 ? -11.371 -4.198 2.133 1.00 94.94 186 ALA A O 1
ATOM 1534 N N . ALA A 1 187 ? -10.258 -5.703 0.895 1.00 95.62 187 ALA A N 1
ATOM 1535 C CA . ALA A 1 187 ? -10.729 -6.859 1.649 1.00 95.62 187 ALA A CA 1
ATOM 1536 C C . ALA A 1 187 ? -10.303 -6.780 3.122 1.00 95.62 187 ALA A C 1
ATOM 1538 O O . ALA A 1 187 ? -11.141 -6.959 3.997 1.00 95.62 187 ALA A O 1
ATOM 1539 N N . ALA A 1 188 ? -9.035 -6.452 3.398 1.00 92.62 188 ALA A N 1
ATOM 1540 C CA . ALA A 1 188 ? -8.518 -6.348 4.762 1.00 92.62 188 ALA A CA 1
ATOM 1541 C C . ALA A 1 188 ? -9.270 -5.307 5.607 1.00 92.62 188 ALA A C 1
ATOM 1543 O O . ALA A 1 188 ? -9.581 -5.575 6.762 1.00 92.62 188 ALA A O 1
ATOM 1544 N N . ILE A 1 189 ? -9.594 -4.152 5.024 1.00 92.56 189 ILE A N 1
ATOM 1545 C CA . ILE A 1 189 ? -10.322 -3.078 5.712 1.00 92.56 189 ILE A CA 1
ATOM 1546 C C . ILE A 1 189 ? -11.785 -3.434 5.917 1.00 92.56 189 ILE A C 1
ATOM 1548 O O . ILE A 1 189 ? -12.338 -3.162 6.968 1.00 92.56 189 ILE A O 1
ATOM 1552 N N . LEU A 1 190 ? -12.425 -4.089 4.947 1.00 93.31 190 LEU A N 1
ATOM 1553 C CA . LEU A 1 190 ? -13.832 -4.461 5.081 1.00 93.31 190 LEU A CA 1
ATOM 1554 C C . LEU A 1 190 ? -14.073 -5.536 6.152 1.00 93.31 190 LEU A C 1
ATOM 1556 O O . LEU A 1 190 ? -15.192 -5.637 6.648 1.00 93.31 190 LEU A O 1
ATOM 1560 N N . LEU A 1 191 ? -13.058 -6.311 6.553 1.00 92.69 191 LEU A N 1
ATOM 1561 C CA . LEU A 1 191 ? -13.215 -7.365 7.564 1.00 92.69 191 LEU A CA 1
ATOM 1562 C C . LEU A 1 191 ? -13.718 -6.834 8.916 1.00 92.69 191 LEU A C 1
ATOM 1564 O O . LEU A 1 191 ? -14.607 -7.443 9.511 1.00 92.69 191 LEU A O 1
ATOM 1568 N N . PHE A 1 192 ? -13.193 -5.705 9.395 1.00 89.50 192 PHE A N 1
ATOM 1569 C CA . PHE A 1 192 ? -13.562 -5.133 10.695 1.00 89.50 192 PHE A CA 1
ATOM 1570 C C . PHE A 1 192 ? -15.008 -4.602 10.762 1.00 89.50 192 PHE A C 1
ATOM 1572 O O . PHE A 1 192 ? -15.755 -5.024 11.655 1.00 89.50 192 PHE A O 1
ATOM 1579 N N . PRO A 1 193 ? -15.478 -3.737 9.839 1.00 91.69 193 PRO A N 1
ATOM 1580 C CA . PRO A 1 193 ? -16.865 -3.291 9.837 1.00 91.69 193 PRO A CA 1
ATOM 1581 C C . PRO A 1 193 ? -17.826 -4.444 9.541 1.00 91.69 193 PRO A C 1
ATOM 1583 O O . PRO A 1 193 ? -18.859 -4.538 10.196 1.00 91.69 193 PRO A O 1
ATOM 1586 N N . VAL A 1 194 ? -17.488 -5.375 8.636 1.00 94.44 194 VAL A N 1
ATOM 1587 C CA . VAL A 1 194 ? -18.346 -6.542 8.363 1.00 94.44 194 VAL A CA 1
ATOM 1588 C C . VAL A 1 194 ? -18.507 -7.409 9.614 1.00 94.44 194 VAL A C 1
ATOM 1590 O O . VAL A 1 194 ? -19.636 -7.775 9.941 1.00 94.44 194 VAL A O 1
ATOM 1593 N N . LYS A 1 195 ? -17.423 -7.680 10.360 1.00 92.94 195 LYS A N 1
ATOM 1594 C CA . LYS A 1 195 ? -17.492 -8.370 11.662 1.00 92.94 195 LYS A CA 1
ATOM 1595 C C . LYS A 1 195 ? -18.436 -7.636 12.618 1.00 92.94 195 LYS A C 1
ATOM 1597 O O . LYS A 1 195 ? -19.292 -8.265 13.234 1.00 92.94 195 LYS A O 1
ATOM 1602 N N . SER A 1 196 ? -18.289 -6.319 12.725 1.00 93.44 196 SER A N 1
ATOM 1603 C CA . SER A 1 196 ? -19.082 -5.479 13.633 1.00 93.44 196 SER A CA 1
ATOM 1604 C C . SER A 1 196 ? -20.569 -5.538 13.308 1.00 93.44 196 SER A C 1
ATOM 1606 O O . SER A 1 196 ? -21.378 -5.878 14.167 1.00 93.44 196 SER A O 1
ATOM 1608 N N . PHE A 1 197 ? -20.933 -5.300 12.046 1.00 95.25 197 PHE A N 1
ATOM 1609 C CA . PHE A 1 197 ? -22.324 -5.332 11.600 1.00 95.25 197 PHE A CA 1
ATOM 1610 C C . PHE A 1 197 ? -22.943 -6.726 11.711 1.00 95.25 197 PHE A C 1
ATOM 1612 O O . PHE A 1 197 ? -24.106 -6.846 12.101 1.00 95.25 197 PHE A O 1
ATOM 1619 N N . ALA A 1 198 ? -22.179 -7.782 11.418 1.00 97.00 198 ALA A N 1
ATOM 1620 C CA . ALA A 1 198 ? -22.640 -9.155 11.592 1.00 97.00 198 ALA A CA 1
ATOM 1621 C C . ALA A 1 198 ? -22.943 -9.463 13.067 1.00 97.00 198 ALA A C 1
ATOM 1623 O O . ALA A 1 198 ? -24.001 -10.011 13.376 1.00 97.00 198 ALA A O 1
ATOM 1624 N N . LEU A 1 199 ? -22.058 -9.059 13.986 1.00 96.00 199 LEU A N 1
ATOM 1625 C CA . LEU A 1 199 ? -22.265 -9.244 15.422 1.00 96.00 199 LEU A CA 1
ATOM 1626 C C . LEU A 1 199 ? -23.430 -8.402 15.954 1.00 96.00 199 LEU A C 1
ATOM 1628 O O . LEU A 1 199 ? -24.250 -8.926 16.701 1.00 96.00 199 LEU A O 1
ATOM 1632 N N . MET A 1 200 ? -23.561 -7.139 15.542 1.00 96.56 200 MET A N 1
ATOM 1633 C CA . MET A 1 200 ? -24.715 -6.305 15.905 1.00 96.56 200 MET A CA 1
ATOM 1634 C C . MET A 1 200 ? -26.033 -6.930 15.435 1.00 96.56 200 MET A C 1
ATOM 1636 O O . MET A 1 200 ? -26.988 -7.012 16.204 1.00 96.56 200 MET A O 1
ATOM 1640 N N . SER A 1 201 ? -26.071 -7.431 14.196 1.00 97.62 201 SER A N 1
ATOM 1641 C CA . SER A 1 201 ? -27.250 -8.113 13.642 1.00 97.62 201 SER A CA 1
ATOM 1642 C C . SER A 1 201 ? -27.585 -9.385 14.425 1.00 97.62 201 SER A C 1
ATOM 1644 O O . SER A 1 201 ? -28.749 -9.659 14.701 1.00 97.62 201 SER A O 1
ATOM 1646 N N . TYR A 1 202 ? -26.567 -10.145 14.835 1.00 97.81 202 TYR A N 1
ATOM 1647 C CA . TYR A 1 202 ? -26.740 -11.325 15.681 1.00 97.81 202 TYR A CA 1
ATOM 1648 C C . TYR A 1 202 ? -27.356 -10.978 17.048 1.00 97.81 202 TYR A C 1
ATOM 1650 O O . TYR A 1 202 ? -28.323 -11.615 17.466 1.00 97.81 202 TYR A O 1
ATOM 1658 N N . TYR A 1 203 ? -26.849 -9.941 17.722 1.00 97.50 203 TYR A N 1
ATOM 1659 C CA . TYR A 1 203 ? -27.381 -9.475 19.009 1.00 97.50 203 TYR A CA 1
ATOM 1660 C C . TYR A 1 203 ? -28.806 -8.922 18.898 1.00 97.50 203 TYR A C 1
ATOM 1662 O O . TYR A 1 203 ? -29.642 -9.199 19.757 1.00 97.50 203 TYR A O 1
ATOM 1670 N N . TYR A 1 204 ? -29.114 -8.237 17.792 1.00 97.50 204 TYR A N 1
ATOM 1671 C CA . TYR A 1 204 ? -30.471 -7.797 17.472 1.00 97.50 204 TYR A CA 1
ATOM 1672 C C . TYR A 1 204 ? -31.457 -8.973 17.394 1.00 97.50 204 TYR A C 1
ATOM 1674 O O . TYR A 1 204 ? -32.497 -8.950 18.046 1.00 97.50 204 TYR A O 1
ATOM 1682 N N . ILE A 1 205 ? -31.109 -10.033 16.652 1.00 98.25 205 ILE A N 1
ATOM 1683 C CA . ILE A 1 205 ? -31.967 -11.221 16.485 1.00 98.25 205 ILE A CA 1
ATOM 1684 C C . ILE A 1 205 ? -32.180 -11.954 17.817 1.00 98.25 205 ILE A C 1
ATOM 1686 O O . ILE A 1 205 ? -33.254 -12.500 18.057 1.00 98.25 205 ILE A O 1
ATOM 1690 N N . LYS A 1 206 ? -31.178 -11.951 18.703 1.00 97.81 206 LYS A N 1
ATOM 1691 C CA . LYS A 1 206 ? -31.272 -12.562 20.036 1.00 97.81 206 LYS A CA 1
ATOM 1692 C C . LYS A 1 206 ? -32.159 -11.762 21.010 1.00 97.81 206 LYS A C 1
ATOM 1694 O O . LYS A 1 206 ? -32.484 -12.274 22.077 1.00 97.81 206 LYS A O 1
ATOM 1699 N N . GLY A 1 207 ? -32.552 -10.534 20.660 1.00 97.62 207 GLY A N 1
ATOM 1700 C CA . GLY A 1 207 ? -33.316 -9.637 21.534 1.00 97.62 207 GLY A CA 1
ATOM 1701 C C . GLY A 1 207 ? -32.469 -8.914 22.586 1.00 97.62 207 GLY A C 1
ATOM 1702 O O . GLY A 1 207 ? -33.023 -8.374 23.535 1.00 97.62 207 GLY A O 1
ATOM 1703 N N . ASP A 1 208 ? -31.144 -8.900 22.421 1.00 96.69 208 ASP A N 1
ATOM 1704 C CA . ASP A 1 208 ? -30.177 -8.266 23.329 1.00 96.69 208 ASP A CA 1
ATOM 1705 C C . ASP A 1 208 ? -29.278 -7.323 22.520 1.00 96.69 208 ASP A C 1
ATOM 1707 O O . ASP A 1 208 ? -28.084 -7.566 22.340 1.00 96.69 208 ASP A O 1
ATOM 1711 N N . PHE A 1 209 ? -29.895 -6.312 21.895 1.00 95.06 209 PHE A N 1
ATOM 1712 C CA . PHE A 1 209 ? -29.194 -5.402 20.993 1.00 95.06 209 PHE A CA 1
ATOM 1713 C C . PHE A 1 209 ? -28.120 -4.613 21.741 1.00 95.06 209 PHE A C 1
ATOM 1715 O O . PHE A 1 209 ? -28.400 -3.961 22.741 1.00 95.06 209 PHE A O 1
ATOM 1722 N N . ARG A 1 210 ? -26.904 -4.629 21.196 1.00 94.25 210 ARG A N 1
ATOM 1723 C CA . ARG A 1 210 ? -25.760 -3.887 21.722 1.00 94.25 210 ARG A CA 1
ATOM 1724 C C . ARG A 1 210 ? -24.875 -3.391 20.595 1.00 94.25 210 ARG A C 1
ATOM 1726 O O . ARG A 1 210 ? -24.737 -4.061 19.563 1.00 94.25 210 ARG A O 1
ATOM 1733 N N . TYR A 1 211 ? -24.251 -2.240 20.801 1.00 93.81 211 TYR A N 1
ATOM 1734 C CA . TYR A 1 211 ? -23.306 -1.691 19.841 1.00 93.81 211 TYR A CA 1
ATOM 1735 C C . TYR A 1 211 ? -21.994 -2.475 19.901 1.00 93.81 211 TYR A C 1
ATOM 1737 O O . TYR A 1 211 ? -21.393 -2.644 20.959 1.00 93.81 211 TYR A O 1
ATOM 1745 N N . VAL A 1 212 ? -21.540 -2.983 18.754 1.00 93.25 212 VAL A N 1
ATOM 1746 C CA . VAL A 1 212 ? -20.282 -3.734 18.662 1.00 93.25 212 VAL A CA 1
ATOM 1747 C C . VAL A 1 212 ? -19.295 -2.907 17.859 1.00 93.25 212 VAL A C 1
ATOM 1749 O O . VAL A 1 212 ? -19.433 -2.779 16.644 1.00 93.25 212 VAL A O 1
ATOM 1752 N N . ALA A 1 213 ? -18.316 -2.318 18.543 1.00 92.50 213 ALA A N 1
ATOM 1753 C CA . ALA A 1 213 ? -17.277 -1.527 17.898 1.00 92.50 213 ALA A CA 1
ATOM 1754 C C . ALA A 1 213 ? -16.357 -2.406 17.017 1.00 92.50 213 ALA A C 1
ATOM 1756 O O . ALA A 1 213 ? -16.077 -3.551 17.382 1.00 92.50 213 ALA A O 1
ATOM 1757 N N . PRO A 1 214 ? -15.816 -1.869 15.903 1.00 90.38 214 PRO A N 1
ATOM 1758 C CA . PRO A 1 214 ? -14.827 -2.567 15.066 1.00 90.38 214 PRO A CA 1
ATOM 1759 C C . PRO A 1 214 ? -13.559 -2.991 15.794 1.00 90.38 214 PRO A C 1
ATOM 1761 O O . PRO A 1 214 ? -12.957 -4.012 15.453 1.00 90.38 214 PRO A O 1
ATOM 1764 N N . LEU A 1 215 ? -13.187 -2.222 16.812 1.00 91.44 215 LEU A N 1
ATOM 1765 C CA . LEU A 1 215 ? -12.079 -2.505 17.700 1.00 91.44 215 LEU A CA 1
ATOM 1766 C C . LEU A 1 215 ? -12.588 -2.431 19.140 1.00 91.44 215 LEU A C 1
ATOM 1768 O O . LEU A 1 215 ? -13.139 -1.412 19.557 1.00 91.44 215 LEU A O 1
ATOM 1772 N N . GLU A 1 216 ? -12.422 -3.523 19.882 1.00 90.50 216 GLU A N 1
ATOM 1773 C CA . GLU A 1 216 ? -12.823 -3.621 21.286 1.00 90.50 216 GLU A CA 1
ATOM 1774 C C . GLU A 1 216 ? -11.750 -2.938 22.146 1.00 90.50 216 GLU A C 1
ATOM 1776 O O . GLU A 1 216 ? -10.751 -3.547 22.529 1.00 90.50 216 GLU A O 1
ATOM 1781 N N . LEU A 1 217 ? -11.938 -1.638 22.380 1.00 92.12 217 LEU A N 1
ATOM 1782 C CA . LEU A 1 217 ? -11.042 -0.800 23.173 1.00 92.12 217 LEU A CA 1
ATOM 1783 C C . LEU A 1 217 ? -11.602 -0.602 24.583 1.00 92.12 217 LEU A C 1
ATOM 1785 O O . LEU A 1 217 ? -12.762 -0.224 24.747 1.00 92.12 217 LEU A O 1
ATOM 1789 N N . ALA A 1 218 ? -10.757 -0.780 25.595 1.00 90.06 218 ALA A N 1
ATOM 1790 C CA . ALA A 1 218 ? -11.033 -0.297 26.938 1.00 90.06 218 ALA A CA 1
ATOM 1791 C C . ALA A 1 218 ? -10.748 1.210 26.976 1.00 90.06 218 ALA A C 1
ATOM 1793 O O . ALA A 1 218 ? -9.598 1.646 26.864 1.00 90.06 218 ALA A O 1
ATOM 1794 N N . LEU A 1 219 ? -11.804 2.014 27.087 1.00 87.62 219 LEU A N 1
ATOM 1795 C CA . LEU A 1 219 ? -11.662 3.457 27.227 1.00 87.62 219 LEU A CA 1
ATOM 1796 C C . LEU A 1 219 ? -11.278 3.816 28.674 1.00 87.62 219 LEU A C 1
ATOM 1798 O O . LEU A 1 219 ? -11.748 3.169 29.609 1.00 87.62 219 LEU A O 1
ATOM 1802 N N . PRO A 1 220 ? -10.444 4.851 28.888 1.00 84.75 220 PRO A N 1
ATOM 1803 C CA . PRO A 1 220 ? -10.192 5.378 30.226 1.00 84.75 220 PRO A CA 1
ATOM 1804 C C . PRO A 1 220 ? -11.493 5.843 30.892 1.00 84.75 220 PRO A C 1
ATOM 1806 O O . PRO A 1 220 ? -12.350 6.396 30.208 1.00 84.75 220 PRO A O 1
ATOM 1809 N N . ASN A 1 221 ? -11.574 5.755 32.226 1.00 80.81 221 ASN A N 1
ATOM 1810 C CA . ASN A 1 221 ? -12.749 6.114 33.051 1.00 80.81 221 ASN A CA 1
ATOM 1811 C C . ASN A 1 221 ? -13.331 7.528 32.827 1.00 80.81 221 ASN A C 1
ATOM 1813 O O . ASN A 1 221 ? -14.393 7.844 33.347 1.00 80.81 221 ASN A O 1
ATOM 1817 N N . ILE A 1 222 ? -12.631 8.400 32.099 1.00 74.81 222 ILE A N 1
ATOM 1818 C CA . ILE A 1 222 ? -13.125 9.724 31.694 1.00 74.81 222 ILE A CA 1
ATOM 1819 C C . ILE A 1 222 ? -14.297 9.585 30.706 1.00 74.81 222 ILE A C 1
ATOM 1821 O O . ILE A 1 222 ? -15.176 10.441 30.661 1.00 74.81 222 ILE A O 1
ATOM 1825 N N . PHE A 1 223 ? -14.313 8.504 29.927 1.00 77.38 223 PHE A N 1
ATOM 1826 C CA . PHE A 1 223 ? -15.390 8.151 29.015 1.00 77.38 223 PHE A CA 1
ATOM 1827 C C . PHE A 1 223 ? -16.220 7.059 29.674 1.00 77.38 223 PHE A C 1
ATOM 1829 O O . PHE A 1 223 ? -15.966 5.878 29.461 1.00 77.38 223 PHE A O 1
ATOM 1836 N N . ASP A 1 224 ? -17.155 7.464 30.528 1.00 72.06 224 ASP A N 1
ATOM 1837 C CA . ASP A 1 224 ? -18.087 6.543 31.167 1.00 72.06 224 ASP A CA 1
ATOM 1838 C C . ASP A 1 224 ? -19.030 5.941 30.103 1.00 72.06 224 ASP A C 1
ATOM 1840 O O . ASP A 1 224 ? -19.909 6.655 29.596 1.00 72.06 224 ASP A O 1
ATOM 1844 N N . PRO A 1 225 ? -18.841 4.665 29.710 1.00 67.81 225 PRO A N 1
ATOM 1845 C CA . PRO A 1 225 ? -19.616 4.055 28.638 1.00 67.81 225 PRO A CA 1
ATOM 1846 C C . PRO A 1 225 ? -21.066 3.818 29.057 1.00 67.81 225 PRO A C 1
ATOM 1848 O O . PRO A 1 225 ? -21.926 3.738 28.188 1.00 67.81 225 PRO A O 1
ATOM 1851 N N . GLU A 1 226 ? -21.348 3.730 30.364 1.00 75.31 226 GLU A N 1
ATOM 1852 C CA . GLU A 1 226 ? -22.697 3.468 30.877 1.00 75.31 226 GLU A CA 1
ATOM 1853 C C . GLU A 1 226 ? -23.635 4.654 30.628 1.00 75.31 226 GLU A C 1
ATOM 1855 O O . GLU A 1 226 ? -24.839 4.471 30.461 1.00 75.31 226 GLU A O 1
ATOM 1860 N N . ASN A 1 227 ? -23.079 5.865 30.539 1.00 78.38 227 ASN A N 1
ATOM 1861 C CA . ASN A 1 227 ? -23.845 7.091 30.339 1.00 78.38 227 ASN A CA 1
ATOM 1862 C C . ASN A 1 227 ? -23.854 7.593 28.883 1.00 78.38 227 ASN A C 1
ATOM 1864 O O . ASN A 1 227 ? -24.744 8.361 28.529 1.00 78.38 227 ASN A O 1
ATOM 1868 N N . ASN A 1 228 ? -22.891 7.188 28.042 1.00 83.50 228 ASN A N 1
ATOM 1869 C CA . ASN A 1 228 ? -22.715 7.711 26.673 1.00 83.50 228 ASN A CA 1
ATOM 1870 C C . ASN A 1 228 ? -22.365 6.612 25.648 1.00 83.50 228 ASN A C 1
ATOM 1872 O O . ASN A 1 228 ? -21.484 6.788 24.800 1.00 83.50 228 ASN A O 1
ATOM 1876 N N . GLU A 1 229 ? -23.005 5.442 25.746 1.00 86.56 229 GLU A N 1
ATOM 1877 C CA . GLU A 1 229 ? -22.677 4.267 24.923 1.00 86.56 229 GLU A CA 1
ATOM 1878 C C . GLU A 1 229 ? -22.711 4.578 23.413 1.00 86.56 229 GLU A C 1
ATOM 1880 O O . GLU A 1 229 ? -21.801 4.201 22.667 1.00 86.56 229 GLU A O 1
ATOM 1885 N N . VAL A 1 230 ? -23.729 5.320 22.959 1.00 90.88 230 VAL A N 1
ATOM 1886 C CA . VAL A 1 230 ? -23.949 5.642 21.540 1.00 90.88 230 VAL A CA 1
ATOM 1887 C C . VAL A 1 230 ? -22.904 6.631 21.027 1.00 90.88 230 VAL A C 1
ATOM 1889 O O . VAL A 1 230 ? -22.321 6.425 19.960 1.00 90.88 230 VAL A O 1
ATOM 1892 N N . GLU A 1 231 ? -22.640 7.699 21.776 1.00 91.25 231 GLU A N 1
ATOM 1893 C CA . GLU A 1 231 ? -21.662 8.726 21.427 1.00 91.25 231 GLU A CA 1
ATOM 1894 C C . GLU A 1 231 ? -20.252 8.134 21.376 1.00 91.25 231 GLU A C 1
ATOM 1896 O O . GLU A 1 231 ? -19.514 8.376 20.415 1.00 91.25 231 GLU A O 1
ATOM 1901 N N . CYS A 1 232 ? -19.891 7.309 22.365 1.00 89.94 232 CYS A N 1
ATOM 1902 C CA . CYS A 1 232 ? -18.622 6.589 22.390 1.00 89.94 232 CYS A CA 1
ATOM 1903 C C . CYS A 1 232 ? -18.494 5.638 21.195 1.00 89.94 232 CYS A C 1
ATOM 1905 O O . CYS A 1 232 ? -17.452 5.627 20.532 1.00 89.94 232 CYS A O 1
ATOM 1907 N N . PHE A 1 233 ? -19.551 4.887 20.871 1.00 91.31 233 PHE A N 1
ATOM 1908 C CA . PHE A 1 233 ? -19.567 4.008 19.705 1.00 91.31 233 PHE A CA 1
ATOM 1909 C C . PHE A 1 233 ? -19.350 4.782 18.397 1.00 91.31 233 PHE A C 1
ATOM 1911 O O . PHE A 1 233 ? -18.469 4.422 17.612 1.00 91.31 233 PHE A O 1
ATOM 1918 N N . ILE A 1 234 ? -20.099 5.867 18.169 1.00 92.94 234 ILE A N 1
ATOM 1919 C CA . ILE A 1 234 ? -19.972 6.698 16.961 1.00 92.94 234 ILE A CA 1
ATOM 1920 C C . ILE A 1 234 ? -18.568 7.310 16.873 1.00 92.94 234 ILE A C 1
ATOM 1922 O O . ILE A 1 234 ? -17.955 7.293 15.802 1.00 92.94 234 ILE A O 1
ATOM 1926 N N . ALA A 1 235 ? -18.027 7.810 17.987 1.00 92.31 235 ALA A N 1
ATOM 1927 C CA . ALA A 1 235 ? -16.690 8.391 18.030 1.00 92.31 235 ALA A CA 1
ATOM 1928 C C . ALA A 1 235 ? -15.602 7.364 17.670 1.00 92.31 235 ALA A C 1
ATOM 1930 O O . ALA A 1 235 ? -14.752 7.649 16.822 1.00 92.31 235 ALA A O 1
ATOM 1931 N N . ILE A 1 236 ? -15.651 6.159 18.254 1.00 92.50 236 ILE A N 1
ATOM 1932 C CA . ILE A 1 236 ? -14.715 5.071 17.929 1.00 92.50 236 ILE A CA 1
ATOM 1933 C C . ILE A 1 236 ? -14.861 4.663 16.463 1.00 92.50 236 ILE A C 1
ATOM 1935 O O . ILE A 1 236 ? -13.853 4.520 15.773 1.00 92.50 236 ILE A O 1
ATOM 1939 N N . LEU A 1 237 ? -16.092 4.517 15.964 1.00 93.19 237 LEU A N 1
ATOM 1940 C CA . LEU A 1 237 ? -16.354 4.131 14.579 1.00 93.19 237 LEU A CA 1
ATOM 1941 C C . LEU A 1 237 ? -15.752 5.136 13.588 1.00 93.19 237 LEU A C 1
ATOM 1943 O O . LEU A 1 237 ? -15.098 4.730 12.626 1.00 93.19 237 LEU A O 1
ATOM 1947 N N . ILE A 1 238 ? -15.926 6.439 13.831 1.00 94.38 238 ILE A N 1
ATOM 1948 C CA . ILE A 1 238 ? -15.349 7.501 12.994 1.00 94.38 238 ILE A CA 1
ATOM 1949 C C . ILE A 1 238 ? -13.820 7.471 13.067 1.00 94.38 238 ILE A C 1
ATOM 1951 O O . ILE A 1 238 ? -13.154 7.473 12.030 1.00 94.38 238 ILE A O 1
ATOM 1955 N N . LEU A 1 239 ? -13.252 7.423 14.275 1.00 94.62 239 LEU A N 1
ATOM 1956 C CA . LEU A 1 239 ? -11.803 7.451 14.483 1.00 94.62 239 LEU A CA 1
ATOM 1957 C C . LEU A 1 239 ? -11.111 6.237 13.839 1.00 94.62 239 LEU A C 1
ATOM 1959 O O . LEU A 1 239 ? -10.077 6.374 13.176 1.00 94.62 239 LEU A O 1
ATOM 1963 N N . PHE A 1 240 ? -11.717 5.060 13.988 1.00 94.56 240 PHE A N 1
ATOM 1964 C CA . PHE A 1 240 ? -11.261 3.824 13.371 1.00 94.56 240 PHE A CA 1
ATOM 1965 C C . PHE A 1 240 ? -11.378 3.882 11.844 1.00 94.56 240 PHE A C 1
ATOM 1967 O O . PHE A 1 240 ? -10.391 3.634 11.157 1.00 94.56 240 PHE A O 1
ATOM 1974 N N . SER A 1 241 ? -12.516 4.329 11.301 1.00 94.75 241 SER A N 1
ATOM 1975 C CA . SER A 1 241 ? -12.710 4.454 9.846 1.00 94.75 241 SER A CA 1
ATOM 1976 C C . SER A 1 241 ? -11.695 5.408 9.202 1.00 94.75 241 SER A C 1
ATOM 1978 O O . SER A 1 241 ? -11.132 5.113 8.148 1.00 94.75 241 SER A O 1
ATOM 1980 N N . LEU A 1 242 ? -11.405 6.548 9.843 1.00 95.62 242 LEU A N 1
ATOM 1981 C CA . LEU A 1 242 ? -10.378 7.488 9.374 1.00 95.62 242 LEU A CA 1
ATOM 1982 C C . LEU A 1 242 ? -8.981 6.856 9.387 1.00 95.62 242 LEU A C 1
ATOM 1984 O O . LEU A 1 242 ? -8.202 7.058 8.451 1.00 95.62 242 LEU A O 1
ATOM 1988 N N . THR A 1 243 ? -8.681 6.071 10.424 1.00 95.69 243 THR A N 1
ATOM 1989 C CA . THR A 1 243 ? -7.432 5.314 10.526 1.00 95.69 243 THR A CA 1
ATOM 1990 C C . THR A 1 243 ? -7.328 4.291 9.399 1.00 95.69 243 THR A C 1
ATOM 1992 O O . THR A 1 243 ? -6.326 4.281 8.688 1.00 95.69 243 THR A O 1
ATOM 1995 N N . GLU A 1 244 ? -8.366 3.494 9.150 1.00 95.69 244 GLU A N 1
ATOM 1996 C CA . GLU A 1 244 ? -8.373 2.499 8.075 1.00 95.69 244 GLU A CA 1
ATOM 1997 C C . GLU A 1 244 ? -8.191 3.123 6.689 1.00 95.69 244 GLU A C 1
ATOM 1999 O O . GLU A 1 244 ? -7.379 2.635 5.902 1.00 95.69 244 GLU A O 1
ATOM 2004 N N . ILE A 1 245 ? -8.870 4.237 6.396 1.00 96.19 245 ILE A N 1
ATOM 2005 C CA . ILE A 1 245 ? -8.702 4.960 5.125 1.00 96.19 245 ILE A CA 1
ATOM 2006 C C . ILE A 1 245 ? -7.257 5.445 4.966 1.00 96.19 245 ILE A C 1
ATOM 2008 O O . ILE A 1 245 ? -6.679 5.353 3.880 1.00 96.19 245 ILE A O 1
ATOM 2012 N N . TYR A 1 246 ? -6.640 5.955 6.031 1.00 96.69 246 TYR A N 1
ATOM 2013 C CA . TYR A 1 246 ? -5.250 6.391 5.967 1.00 96.69 246 TYR A CA 1
ATOM 2014 C C . TYR A 1 246 ? -4.293 5.204 5.757 1.00 96.69 246 TYR A C 1
ATOM 2016 O O . TYR A 1 246 ? -3.452 5.249 4.853 1.00 96.69 246 TYR A O 1
ATOM 2024 N N . VAL A 1 247 ? -4.473 4.110 6.507 1.00 96.81 247 VAL A N 1
ATOM 2025 C CA . VAL A 1 247 ? -3.723 2.852 6.351 1.00 96.81 247 VAL A CA 1
ATOM 2026 C C . VAL A 1 247 ? -3.840 2.334 4.914 1.00 96.81 247 VAL A C 1
ATOM 2028 O O . VAL A 1 247 ? -2.817 2.068 4.278 1.00 96.81 247 VAL A O 1
ATOM 2031 N N . PHE A 1 248 ? -5.058 2.268 4.365 1.00 97.44 248 PHE A N 1
ATOM 2032 C CA . PHE A 1 248 ? -5.338 1.890 2.977 1.00 97.44 248 PHE A CA 1
ATOM 2033 C C . PHE A 1 248 ? -4.464 2.656 1.993 1.00 97.44 248 PHE A C 1
ATOM 2035 O O . PHE A 1 248 ? -3.770 2.071 1.160 1.00 97.44 248 PHE A O 1
ATOM 2042 N N . CYS A 1 249 ? -4.478 3.985 2.112 1.00 97.38 249 CYS A N 1
ATOM 2043 C CA . CYS A 1 249 ? -3.780 4.861 1.192 1.00 97.38 249 CYS A CA 1
ATOM 2044 C C . CYS A 1 249 ? -2.271 4.641 1.270 1.00 97.38 249 CYS A C 1
ATOM 2046 O O . CYS A 1 249 ? -1.619 4.559 0.230 1.00 97.38 249 CYS A O 1
ATOM 2048 N N . VAL A 1 250 ? -1.702 4.495 2.470 1.00 97.50 250 VAL A N 1
ATOM 2049 C CA . VAL A 1 250 ? -0.260 4.248 2.633 1.00 97.50 250 VAL A CA 1
ATOM 2050 C C . VAL A 1 250 ? 0.139 2.885 2.062 1.00 97.50 250 VAL A C 1
ATOM 2052 O O . VAL A 1 250 ? 1.140 2.794 1.346 1.00 97.50 250 VAL A O 1
ATOM 2055 N N . TYR A 1 251 ? -0.648 1.833 2.304 1.00 96.81 251 TYR A N 1
ATOM 2056 C CA . TYR A 1 251 ? -0.383 0.507 1.738 1.00 96.81 251 TYR A CA 1
ATOM 2057 C C . TYR A 1 251 ? -0.456 0.508 0.209 1.00 96.81 251 TYR A C 1
ATOM 2059 O O . TYR A 1 251 ? 0.461 -0.010 -0.430 1.00 96.81 251 TYR A O 1
ATOM 2067 N N . LEU A 1 252 ? -1.477 1.134 -0.383 1.00 97.44 252 LEU A N 1
ATOM 2068 C CA . LEU A 1 252 ? -1.593 1.247 -1.840 1.00 97.44 252 LEU A CA 1
ATOM 2069 C C . LEU A 1 252 ? -0.542 2.150 -2.472 1.00 97.44 252 LEU A C 1
ATOM 2071 O O . LEU A 1 252 ? -0.187 1.937 -3.625 1.00 97.44 252 LEU A O 1
ATOM 2075 N N . SER A 1 253 ? -0.025 3.125 -1.729 1.00 97.12 253 SER A N 1
ATOM 2076 C CA . SER A 1 253 ? 1.052 4.002 -2.193 1.00 97.12 253 SER A CA 1
ATOM 2077 C C . SER A 1 253 ? 2.400 3.287 -2.224 1.00 97.12 253 SER A C 1
ATOM 2079 O O . SER A 1 253 ? 3.174 3.449 -3.163 1.00 97.12 253 SER A O 1
ATOM 2081 N N . PHE A 1 254 ? 2.705 2.516 -1.176 1.00 97.38 254 PHE A N 1
ATOM 2082 C CA . PHE A 1 254 ? 4.037 1.949 -0.971 1.00 97.38 254 PHE A CA 1
ATOM 2083 C C . PHE A 1 254 ? 4.187 0.538 -1.544 1.00 97.38 254 PHE A C 1
ATOM 2085 O O . PHE A 1 254 ? 5.155 0.255 -2.250 1.00 97.38 254 PHE A O 1
ATOM 2092 N N . SER A 1 255 ? 3.251 -0.365 -1.233 1.00 96.56 255 SER A N 1
ATOM 2093 C CA . SER A 1 255 ? 3.415 -1.803 -1.481 1.00 96.56 255 SER A CA 1
ATOM 2094 C C . SER A 1 255 ? 3.533 -2.175 -2.971 1.00 96.56 255 SER A C 1
ATOM 2096 O O . SER A 1 255 ? 4.379 -3.014 -3.281 1.00 96.56 255 SER A O 1
ATOM 2098 N N . PRO A 1 256 ? 2.781 -1.565 -3.917 1.00 97.12 256 PRO A N 1
ATOM 2099 C CA . PRO A 1 256 ? 2.916 -1.877 -5.346 1.00 97.12 256 PRO A CA 1
ATOM 2100 C C . PRO A 1 256 ? 4.204 -1.340 -5.977 1.00 97.12 256 PRO A C 1
ATOM 2102 O O . PRO A 1 256 ? 4.663 -1.865 -6.989 1.00 97.12 256 PRO A O 1
ATOM 2105 N N . LEU A 1 257 ? 4.807 -0.301 -5.394 1.00 96.25 257 LEU A N 1
ATOM 2106 C CA . LEU A 1 257 ? 5.862 0.463 -6.050 1.00 96.25 257 LEU A CA 1
ATOM 2107 C C . LEU A 1 257 ? 7.156 -0.335 -6.252 1.00 96.25 257 LEU A C 1
ATOM 2109 O O . LEU A 1 257 ? 7.798 -0.232 -7.298 1.00 96.25 257 LEU A O 1
ATOM 2113 N N . GLY A 1 258 ? 7.518 -1.159 -5.266 1.00 94.81 258 GLY A N 1
ATOM 2114 C CA . GLY A 1 258 ? 8.651 -2.082 -5.363 1.00 94.81 258 GLY A CA 1
ATOM 2115 C C . GLY A 1 258 ? 8.481 -3.085 -6.511 1.00 94.81 258 GLY A C 1
ATOM 2116 O O . GLY A 1 258 ? 9.312 -3.093 -7.421 1.00 94.81 258 GLY A O 1
ATOM 2117 N N . PRO A 1 259 ? 7.403 -3.891 -6.520 1.00 96.81 259 PRO A N 1
ATOM 2118 C CA . PRO A 1 259 ? 7.079 -4.793 -7.623 1.00 96.81 259 PRO A CA 1
ATOM 2119 C C . PRO A 1 259 ? 7.025 -4.124 -9.000 1.00 96.81 259 PRO A C 1
ATOM 2121 O O . PRO A 1 259 ? 7.586 -4.671 -9.943 1.00 96.81 259 PRO A O 1
ATOM 2124 N N . ILE A 1 260 ? 6.423 -2.934 -9.126 1.00 96.81 260 ILE A N 1
ATOM 2125 C CA . ILE A 1 260 ? 6.382 -2.186 -10.396 1.00 96.81 260 ILE A CA 1
ATOM 2126 C C . ILE A 1 260 ? 7.800 -1.863 -10.878 1.00 96.81 260 ILE A C 1
ATOM 2128 O O . ILE A 1 260 ? 8.134 -2.108 -12.035 1.00 96.81 260 ILE A O 1
ATOM 2132 N N . ALA A 1 261 ? 8.662 -1.357 -9.992 1.00 95.69 261 ALA A N 1
ATOM 2133 C CA . ALA A 1 261 ? 10.043 -1.038 -10.342 1.00 95.69 261 ALA A CA 1
ATOM 2134 C C . ALA A 1 261 ? 10.859 -2.290 -10.721 1.00 95.69 261 ALA A C 1
ATOM 2136 O O . ALA A 1 261 ? 11.696 -2.226 -11.623 1.00 95.69 261 ALA A O 1
ATOM 2137 N N . ILE A 1 262 ? 10.608 -3.428 -10.063 1.00 94.56 262 ILE A N 1
ATOM 2138 C CA . ILE A 1 262 ? 11.233 -4.716 -10.397 1.00 94.56 262 ILE A CA 1
ATOM 2139 C C . ILE A 1 262 ? 10.753 -5.205 -11.767 1.00 94.56 262 ILE A C 1
ATOM 2141 O O . ILE A 1 262 ? 11.586 -5.529 -12.609 1.00 94.56 262 ILE A O 1
ATOM 2145 N N . LEU A 1 263 ? 9.442 -5.205 -12.024 1.00 95.94 263 LEU A N 1
ATOM 2146 C CA . LEU A 1 263 ? 8.866 -5.604 -13.312 1.00 95.94 263 LEU A CA 1
ATOM 2147 C C . LEU A 1 263 ? 9.376 -4.724 -14.455 1.00 95.94 263 LEU A C 1
ATOM 2149 O O . LEU A 1 263 ? 9.749 -5.247 -15.503 1.00 95.94 263 LEU A O 1
ATOM 2153 N N . HIS A 1 264 ? 9.481 -3.410 -14.234 1.00 95.75 264 HIS A N 1
ATOM 2154 C CA . HIS A 1 264 ? 10.110 -2.498 -15.190 1.00 95.75 264 HIS A CA 1
ATOM 2155 C C . HIS A 1 264 ? 11.554 -2.909 -15.491 1.00 95.75 264 HIS A C 1
ATOM 2157 O O . HIS A 1 264 ? 11.932 -3.051 -16.653 1.00 95.75 264 HIS A O 1
ATOM 2163 N N . ALA A 1 265 ? 12.359 -3.159 -14.455 1.00 91.50 265 ALA A N 1
ATOM 2164 C CA . ALA A 1 265 ? 13.744 -3.592 -14.624 1.00 91.50 265 ALA A CA 1
ATOM 2165 C C . ALA A 1 265 ? 13.856 -4.940 -15.361 1.00 91.50 265 ALA A C 1
ATOM 2167 O O . ALA A 1 265 ? 14.741 -5.095 -16.203 1.00 91.50 265 ALA A O 1
ATOM 2168 N N . CYS A 1 266 ? 12.957 -5.892 -15.095 1.00 94.19 266 CYS A N 1
ATOM 2169 C CA . CYS A 1 266 ? 12.876 -7.163 -15.816 1.00 94.19 266 CYS A CA 1
ATOM 2170 C C . CY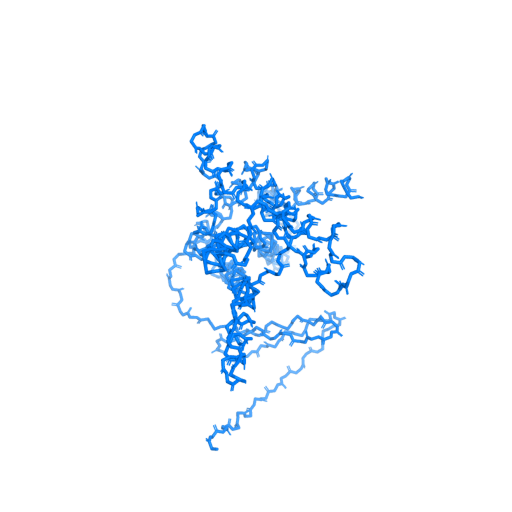S A 1 266 ? 12.540 -6.964 -17.301 1.00 94.19 266 CYS A C 1
ATOM 2172 O O . CYS A 1 266 ? 13.195 -7.564 -18.150 1.00 94.19 266 CYS A O 1
ATOM 2174 N N . GLY A 1 267 ? 11.599 -6.075 -17.634 1.00 94.94 267 GLY A N 1
ATOM 2175 C CA . GLY A 1 267 ? 11.301 -5.730 -19.027 1.00 94.94 267 GLY A CA 1
ATOM 2176 C C . GLY A 1 267 ? 12.508 -5.144 -19.761 1.00 94.94 267 GLY A C 1
ATOM 2177 O O . GLY A 1 267 ? 12.813 -5.548 -20.881 1.00 94.94 267 GLY A O 1
ATOM 2178 N N . GLN A 1 268 ? 13.268 -4.266 -19.099 1.00 93.00 268 GLN A N 1
ATOM 2179 C CA . GLN A 1 268 ? 14.521 -3.744 -19.657 1.00 93.00 268 GLN A CA 1
ATOM 2180 C C . GLN A 1 268 ? 15.584 -4.842 -19.848 1.00 93.00 268 GLN A C 1
ATOM 2182 O O . GLN A 1 268 ? 16.362 -4.780 -20.803 1.00 93.00 268 GLN A O 1
ATOM 2187 N N . LEU A 1 269 ? 15.630 -5.850 -18.963 1.00 88.81 269 LEU A N 1
ATOM 2188 C CA . LEU A 1 269 ? 16.590 -6.961 -19.054 1.00 88.81 269 LEU A CA 1
ATOM 2189 C C . LEU A 1 269 ? 16.271 -7.842 -20.257 1.00 88.81 269 LEU A C 1
ATOM 2191 O O . LEU A 1 269 ? 17.180 -8.226 -20.991 1.00 88.81 269 LEU A O 1
ATOM 2195 N N . GLU A 1 270 ? 14.989 -8.112 -20.487 1.00 93.38 270 GLU A N 1
ATOM 2196 C CA . GLU A 1 270 ? 14.544 -8.921 -21.617 1.00 93.38 270 GLU A CA 1
ATOM 2197 C C . GLU A 1 270 ? 14.842 -8.228 -22.954 1.00 93.38 270 GLU A C 1
ATOM 2199 O O . GLU A 1 270 ? 15.379 -8.851 -23.867 1.00 93.38 270 GLU A O 1
ATOM 2204 N N . ILE A 1 271 ? 14.628 -6.911 -23.050 1.00 92.50 271 ILE A N 1
ATOM 2205 C CA . ILE A 1 271 ? 15.022 -6.137 -24.241 1.00 92.50 271 ILE A CA 1
ATOM 2206 C C . ILE A 1 271 ? 16.538 -6.213 -24.467 1.00 92.50 271 ILE A C 1
ATOM 2208 O O . ILE A 1 271 ? 16.993 -6.439 -25.589 1.00 92.50 271 ILE A O 1
ATOM 2212 N N . ALA A 1 272 ? 17.342 -6.065 -23.410 1.00 87.88 272 ALA A N 1
ATOM 2213 C CA . ALA A 1 272 ? 18.796 -6.183 -23.517 1.00 87.88 272 ALA A CA 1
ATOM 2214 C C . ALA A 1 272 ? 19.230 -7.586 -23.981 1.00 87.88 272 ALA A C 1
ATOM 2216 O O . ALA A 1 272 ? 20.134 -7.709 -24.815 1.00 87.88 272 ALA A O 1
ATOM 2217 N N . ARG A 1 273 ? 18.558 -8.638 -23.502 1.00 90.38 273 ARG A N 1
ATOM 2218 C CA . ARG A 1 273 ? 18.771 -10.021 -23.945 1.00 90.38 273 ARG A CA 1
ATOM 2219 C C . ARG A 1 273 ? 18.446 -10.188 -25.429 1.00 90.38 273 ARG A C 1
ATOM 2221 O O . ARG A 1 273 ? 19.289 -10.694 -26.166 1.00 90.38 273 ARG A O 1
ATOM 2228 N N . MET A 1 274 ? 17.277 -9.729 -25.881 1.00 90.50 274 MET A N 1
ATOM 2229 C CA . MET A 1 274 ? 16.862 -9.805 -27.290 1.00 90.50 274 MET A CA 1
ATOM 2230 C C . MET A 1 274 ? 17.868 -9.117 -28.214 1.00 90.50 274 MET A C 1
ATOM 2232 O O . MET A 1 274 ? 18.288 -9.677 -29.224 1.00 90.50 274 MET A O 1
ATOM 2236 N N . ARG A 1 275 ? 18.306 -7.915 -27.834 1.00 88.81 275 ARG A N 1
ATOM 2237 C CA . ARG A 1 275 ? 19.318 -7.161 -28.577 1.00 88.81 275 ARG A CA 1
ATOM 2238 C C . ARG A 1 275 ? 20.662 -7.877 -28.630 1.00 88.81 275 ARG A C 1
ATOM 2240 O O . ARG A 1 275 ? 21.300 -7.864 -29.677 1.00 88.81 275 ARG A O 1
ATOM 2247 N N . SER A 1 276 ? 21.073 -8.510 -27.533 1.00 85.94 276 SER A N 1
ATOM 2248 C CA . SER A 1 276 ? 22.318 -9.283 -27.478 1.00 85.94 276 SER A CA 1
ATOM 2249 C C . SER A 1 276 ? 22.265 -10.490 -28.414 1.00 85.94 276 SER A C 1
ATOM 2251 O O . SER A 1 276 ? 23.189 -10.697 -29.194 1.00 85.94 276 SER A O 1
ATOM 2253 N N . LEU A 1 277 ? 21.163 -11.248 -28.397 1.00 87.50 277 LEU A N 1
ATOM 2254 C CA . LEU A 1 277 ? 20.965 -12.395 -29.289 1.00 87.50 277 LEU A CA 1
ATOM 2255 C C . LEU A 1 277 ? 20.966 -11.982 -30.766 1.00 87.50 277 LEU A C 1
ATOM 2257 O O . LEU A 1 277 ? 21.610 -12.641 -31.580 1.00 87.50 277 LEU A O 1
ATOM 2261 N N . ASN A 1 278 ? 20.322 -10.859 -31.100 1.00 87.44 278 ASN A N 1
ATOM 2262 C CA . ASN A 1 278 ? 20.319 -10.341 -32.468 1.00 87.44 278 ASN A CA 1
ATOM 2263 C C . ASN A 1 278 ? 21.736 -10.018 -32.971 1.00 87.44 278 ASN A C 1
ATOM 2265 O O . ASN A 1 278 ? 22.044 -10.340 -34.116 1.00 87.44 278 ASN A O 1
ATOM 2269 N N . ILE A 1 279 ? 22.618 -9.461 -32.127 1.00 82.00 279 ILE A N 1
ATOM 2270 C CA . ILE A 1 279 ? 24.023 -9.207 -32.502 1.00 82.00 279 ILE A CA 1
ATOM 2271 C C . ILE A 1 279 ? 24.730 -10.510 -32.872 1.00 82.00 279 ILE A C 1
ATOM 2273 O O . ILE A 1 279 ? 25.371 -10.581 -33.916 1.00 82.00 279 ILE A O 1
ATOM 2277 N N . PHE A 1 280 ? 24.611 -11.543 -32.033 1.00 80.31 280 PHE A N 1
ATOM 2278 C CA . PHE A 1 280 ? 25.278 -12.821 -32.287 1.00 80.31 280 PHE A CA 1
ATOM 2279 C C . PHE A 1 280 ? 24.750 -13.523 -33.540 1.00 80.31 280 PHE A C 1
ATOM 2281 O O . PHE A 1 280 ? 25.509 -14.220 -34.197 1.00 80.31 280 PHE A O 1
ATOM 2288 N N . SER A 1 281 ? 23.479 -13.313 -33.896 1.00 82.62 281 SER A N 1
ATOM 2289 C CA . SER A 1 281 ? 22.901 -13.874 -35.123 1.00 82.62 281 SER A CA 1
ATOM 2290 C C . SER A 1 281 ? 23.274 -13.123 -36.407 1.00 82.62 281 SER A C 1
ATOM 2292 O O . SER A 1 281 ? 23.118 -13.677 -37.488 1.00 82.62 281 SER A O 1
ATOM 2294 N N . GLN A 1 282 ? 23.711 -11.862 -36.305 1.00 77.06 282 GLN A N 1
ATOM 2295 C CA . GLN A 1 282 ? 23.955 -10.985 -37.460 1.00 77.06 282 GLN A CA 1
ATOM 2296 C C . GLN A 1 282 ? 25.442 -10.750 -37.754 1.00 77.06 282 GLN A C 1
ATOM 2298 O O . GLN A 1 282 ? 25.773 -10.276 -38.838 1.00 77.06 282 GLN A O 1
ATOM 2303 N N . CYS A 1 283 ? 26.337 -11.043 -36.810 1.00 70.31 283 CYS A N 1
ATOM 2304 C CA . CYS A 1 283 ? 27.764 -10.774 -36.958 1.00 70.31 283 CYS A CA 1
ATOM 2305 C C . CYS A 1 283 ? 28.564 -12.056 -37.204 1.00 70.31 283 CYS A C 1
ATOM 2307 O O . CYS A 1 283 ? 28.913 -12.750 -36.251 1.00 70.31 283 CYS A O 1
ATOM 2309 N N . ASP A 1 28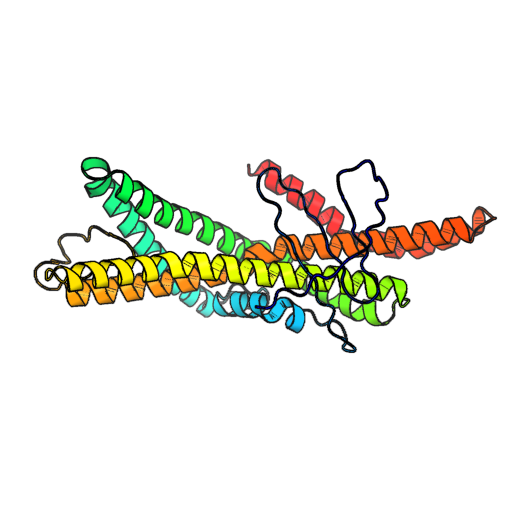4 ? 28.971 -12.285 -38.455 1.00 73.50 284 ASP A N 1
ATOM 2310 C CA . ASP A 1 284 ? 30.025 -13.260 -38.783 1.00 73.50 284 ASP A CA 1
ATOM 2311 C C . ASP A 1 284 ? 31.432 -12.724 -38.444 1.00 73.50 284 ASP A C 1
ATOM 2313 O O . ASP A 1 284 ? 32.374 -13.494 -38.249 1.00 73.50 284 ASP A O 1
ATOM 2317 N N . ASN A 1 285 ? 31.591 -11.395 -38.331 1.00 78.31 285 ASN A N 1
ATOM 2318 C CA . ASN A 1 285 ? 32.878 -10.737 -38.105 1.00 78.31 285 ASN A CA 1
ATOM 2319 C C . ASN A 1 285 ? 32.984 -10.063 -36.720 1.00 78.31 285 ASN A C 1
ATOM 2321 O O . ASN A 1 285 ? 32.084 -9.364 -36.243 1.00 78.31 285 ASN A O 1
ATOM 2325 N N . ARG A 1 286 ? 34.140 -10.241 -36.068 1.00 74.75 286 ARG A N 1
ATOM 2326 C CA . ARG A 1 286 ? 34.417 -9.830 -34.678 1.00 74.75 286 ARG A CA 1
ATOM 2327 C C . ARG A 1 286 ? 34.442 -8.307 -34.490 1.00 74.75 286 ARG A C 1
ATOM 2329 O O . ARG A 1 286 ? 34.153 -7.816 -33.395 1.00 74.75 286 ARG A O 1
ATOM 2336 N N . ASP A 1 287 ? 34.788 -7.564 -35.536 1.00 78.19 287 ASP A N 1
ATOM 2337 C CA . ASP A 1 287 ? 34.918 -6.104 -35.483 1.00 78.19 287 ASP A CA 1
ATOM 2338 C C . ASP A 1 287 ? 33.568 -5.374 -35.578 1.00 78.19 287 ASP A C 1
ATOM 2340 O O . ASP A 1 287 ? 33.381 -4.341 -34.924 1.00 78.19 287 ASP A O 1
ATOM 2344 N N . ASP A 1 288 ? 32.587 -5.953 -36.274 1.00 75.50 288 ASP A N 1
ATOM 2345 C CA . ASP A 1 288 ? 31.219 -5.425 -36.331 1.00 75.50 288 ASP A CA 1
ATOM 2346 C C . ASP A 1 288 ? 30.490 -5.643 -35.002 1.00 75.50 288 ASP A C 1
ATOM 2348 O O . ASP A 1 288 ? 29.873 -4.719 -34.462 1.00 75.50 288 ASP A O 1
ATOM 2352 N N . ALA A 1 289 ? 30.692 -6.809 -34.376 1.00 71.12 289 ALA A N 1
ATOM 2353 C CA . ALA A 1 289 ? 30.219 -7.070 -33.020 1.00 71.12 289 ALA A CA 1
ATOM 2354 C C . ALA A 1 289 ? 30.764 -6.039 -32.011 1.00 71.12 289 ALA A C 1
ATOM 2356 O O . ALA A 1 289 ? 30.005 -5.516 -31.192 1.00 71.12 289 ALA A O 1
ATOM 2357 N N . LYS A 1 290 ? 32.050 -5.658 -32.092 1.00 76.69 290 LYS A N 1
ATOM 2358 C CA . LYS A 1 290 ? 32.632 -4.621 -31.215 1.00 76.69 290 LYS A CA 1
ATOM 2359 C C . LYS A 1 290 ? 31.994 -3.244 -31.410 1.00 76.69 290 LYS A C 1
ATOM 2361 O O . LYS A 1 290 ? 31.765 -2.547 -30.419 1.00 76.69 290 LYS A O 1
ATOM 2366 N N . LYS A 1 291 ? 31.698 -2.833 -32.650 1.00 76.25 291 LYS A N 1
ATOM 2367 C CA . LYS A 1 291 ? 31.031 -1.546 -32.925 1.00 76.25 291 LYS A CA 1
ATOM 2368 C C . LYS A 1 291 ? 29.611 -1.517 -32.360 1.00 76.25 291 LYS A C 1
ATOM 2370 O O . LYS A 1 291 ? 29.239 -0.528 -31.727 1.00 76.25 291 LYS A O 1
ATOM 2375 N N . ILE A 1 292 ? 28.855 -2.606 -32.514 1.00 72.75 292 ILE A N 1
ATOM 2376 C CA . ILE A 1 292 ? 27.483 -2.695 -31.997 1.00 72.75 292 ILE A CA 1
ATOM 2377 C C . ILE A 1 292 ? 27.472 -2.792 -30.464 1.00 72.75 292 ILE A C 1
ATOM 2379 O O . ILE A 1 292 ? 26.680 -2.123 -29.805 1.00 72.75 292 ILE A O 1
ATOM 2383 N N . ILE A 1 293 ? 28.404 -3.529 -29.855 1.00 72.19 293 ILE A N 1
ATOM 2384 C CA . ILE A 1 293 ? 28.556 -3.550 -28.392 1.00 72.19 293 ILE A CA 1
ATOM 2385 C C . ILE A 1 293 ? 28.894 -2.151 -27.865 1.00 72.19 293 ILE A C 1
ATOM 2387 O O . ILE A 1 293 ? 28.368 -1.739 -26.832 1.00 72.19 293 ILE A O 1
ATOM 2391 N N . LYS A 1 294 ? 29.726 -1.376 -28.572 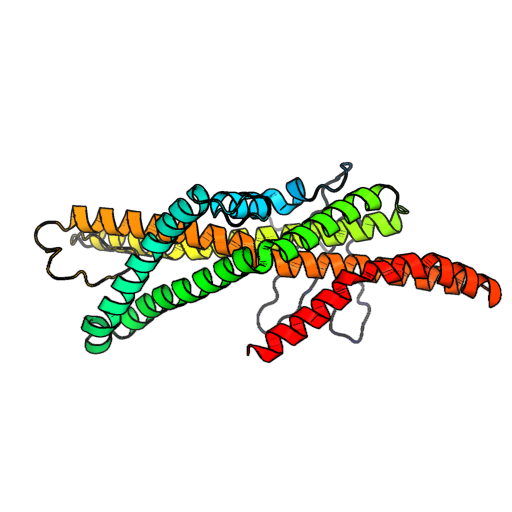1.00 73.19 294 LYS A N 1
ATOM 2392 C CA . LYS A 1 294 ? 30.064 -0.004 -28.169 1.00 73.19 294 LYS A CA 1
ATOM 2393 C C . LYS A 1 294 ? 28.864 0.946 -28.277 1.00 73.19 294 LYS A C 1
ATOM 2395 O O . LYS A 1 294 ? 28.686 1.772 -27.383 1.00 73.19 294 LYS A O 1
ATOM 2400 N N . SER A 1 295 ? 28.015 0.803 -29.300 1.00 70.38 295 SER A N 1
ATOM 2401 C CA . SER A 1 295 ? 26.774 1.587 -29.414 1.00 70.38 295 SER A CA 1
ATOM 2402 C C . SER A 1 295 ? 25.741 1.187 -28.350 1.00 70.38 295 SER A C 1
ATOM 2404 O O . SER A 1 295 ? 25.088 2.052 -27.766 1.00 70.38 295 SER A O 1
ATOM 2406 N N . GLN A 1 296 ? 25.672 -0.098 -27.985 1.00 67.25 296 GLN A N 1
ATOM 2407 C CA . GLN A 1 296 ? 24.848 -0.586 -26.873 1.00 67.25 296 GLN A CA 1
ATOM 2408 C C . GLN A 1 296 ? 25.442 -0.305 -25.484 1.00 67.25 296 GLN A C 1
ATOM 2410 O O . GLN A 1 296 ? 24.706 -0.254 -24.499 1.00 67.25 296 GLN A O 1
ATOM 2415 N N . GLY A 1 297 ? 26.745 -0.038 -25.377 1.00 60.22 297 GLY A N 1
ATOM 2416 C CA . GLY A 1 297 ? 27.415 0.368 -24.138 1.00 60.22 297 GLY A CA 1
ATOM 2417 C C . GLY A 1 297 ? 26.829 1.651 -23.536 1.00 60.22 297 GLY A C 1
ATOM 2418 O O . GLY A 1 297 ? 26.736 1.787 -22.313 1.00 60.22 297 GLY A O 1
ATOM 2419 N N . VAL A 1 298 ? 26.327 2.556 -24.384 1.00 59.06 298 VAL A N 1
ATOM 2420 C CA . VAL A 1 298 ? 25.579 3.751 -23.959 1.00 59.06 298 VAL A CA 1
ATOM 2421 C C . VAL A 1 298 ? 24.247 3.358 -23.308 1.00 59.06 298 VAL A C 1
ATOM 2423 O O . VAL A 1 298 ? 23.867 3.933 -22.288 1.00 59.06 298 VAL A O 1
ATOM 2426 N N . PHE A 1 299 ? 23.587 2.312 -23.809 1.00 56.62 299 PHE A N 1
ATOM 2427 C CA . PHE A 1 299 ? 22.388 1.732 -23.201 1.00 56.62 299 PHE A CA 1
ATOM 2428 C C . PHE A 1 299 ? 22.713 1.046 -21.861 1.00 56.62 299 PHE A C 1
ATOM 2430 O O . PHE A 1 299 ? 22.012 1.256 -20.873 1.00 56.62 299 PHE A O 1
ATOM 2437 N N . TYR A 1 300 ? 23.844 0.333 -21.769 1.00 58.34 300 TYR A N 1
ATOM 2438 C CA . TYR A 1 300 ? 24.351 -0.245 -20.515 1.00 58.34 300 TYR A CA 1
ATOM 2439 C C . TYR A 1 300 ? 24.677 0.811 -19.441 1.00 58.34 300 TYR A C 1
ATOM 2441 O O . TYR A 1 300 ? 24.487 0.574 -18.246 1.00 58.34 300 TYR A O 1
ATOM 2449 N N . SER A 1 301 ? 25.097 2.018 -19.837 1.00 56.66 301 SER A N 1
ATOM 2450 C CA . SER A 1 301 ? 25.324 3.137 -18.905 1.00 56.66 301 SER A CA 1
ATOM 2451 C C . SER A 1 301 ? 24.038 3.608 -18.198 1.00 56.66 301 SER A C 1
ATOM 2453 O O . SER A 1 301 ? 24.091 4.142 -17.083 1.00 56.66 301 SER A O 1
ATOM 2455 N N . ARG A 1 302 ? 22.874 3.327 -18.804 1.00 59.28 302 ARG A N 1
ATOM 2456 C CA . ARG A 1 302 ? 21.530 3.639 -18.298 1.00 59.28 302 ARG A CA 1
ATOM 2457 C C . ARG A 1 302 ? 21.029 2.659 -17.231 1.00 59.28 302 ARG A C 1
ATOM 2459 O O . ARG A 1 302 ? 20.094 2.982 -16.506 1.00 59.28 302 ARG A O 1
ATOM 2466 N N . TRP A 1 303 ? 21.729 1.544 -16.997 1.00 63.47 303 TRP A N 1
ATOM 2467 C CA . TRP A 1 303 ? 21.448 0.560 -15.933 1.00 63.47 303 TRP A CA 1
ATOM 2468 C C . TRP A 1 303 ? 21.775 1.045 -14.508 1.00 63.47 303 TRP A C 1
ATOM 2470 O O . TRP A 1 303 ? 22.086 0.263 -13.600 1.00 63.47 303 TRP A O 1
ATOM 2480 N N . ARG A 1 304 ? 21.672 2.356 -14.270 1.00 61.12 304 ARG A N 1
ATOM 2481 C CA . ARG A 1 304 ? 21.762 2.954 -12.937 1.00 61.12 304 ARG A CA 1
ATOM 2482 C C . ARG A 1 304 ? 20.733 2.339 -11.980 1.00 61.12 304 ARG A C 1
ATOM 2484 O O . ARG A 1 304 ? 21.083 2.146 -10.821 1.00 61.12 304 ARG A O 1
ATOM 2491 N N . CYS A 1 305 ? 19.550 1.925 -12.453 1.00 53.50 305 CYS A N 1
ATOM 2492 C CA . CYS A 1 305 ? 18.538 1.261 -11.619 1.00 53.50 305 CYS A CA 1
ATOM 2493 C C . CYS A 1 305 ? 19.004 -0.078 -11.023 1.00 53.50 305 CYS A C 1
ATOM 2495 O O . CYS A 1 305 ? 18.805 -0.282 -9.830 1.00 53.50 305 CYS A O 1
ATOM 2497 N N . ILE A 1 306 ? 19.704 -0.954 -11.762 1.00 60.59 306 ILE A N 1
ATOM 2498 C CA . ILE A 1 306 ? 20.246 -2.193 -11.162 1.00 60.59 306 ILE A CA 1
ATOM 2499 C C . ILE A 1 306 ? 21.314 -1.869 -10.118 1.00 60.59 306 ILE A C 1
ATOM 2501 O O . ILE A 1 306 ? 21.333 -2.477 -9.048 1.00 60.59 306 ILE A O 1
ATOM 2505 N N . ARG A 1 307 ? 22.190 -0.888 -10.378 1.00 66.88 307 ARG A N 1
ATOM 2506 C CA . ARG A 1 307 ? 23.165 -0.447 -9.366 1.00 66.88 307 ARG A CA 1
ATOM 2507 C C . ARG A 1 307 ? 22.476 0.155 -8.140 1.00 66.88 307 ARG A C 1
ATOM 2509 O O . ARG A 1 307 ? 22.948 -0.074 -7.030 1.00 66.88 307 ARG A O 1
ATOM 2516 N N . LEU A 1 308 ? 21.370 0.878 -8.318 1.00 62.66 308 LEU A N 1
ATOM 2517 C CA . LEU A 1 308 ? 20.561 1.425 -7.228 1.00 62.66 308 LEU A CA 1
ATOM 2518 C C . LEU A 1 308 ? 19.867 0.323 -6.429 1.00 62.66 308 LEU A C 1
ATOM 2520 O O . LEU A 1 308 ? 19.957 0.358 -5.211 1.00 62.66 308 LEU A O 1
ATOM 2524 N N . PHE A 1 309 ? 19.281 -0.690 -7.072 1.00 61.31 309 PHE A N 1
ATOM 2525 C CA . PHE A 1 309 ? 18.717 -1.855 -6.383 1.00 61.31 309 PHE A CA 1
ATOM 2526 C C . PHE A 1 309 ? 19.786 -2.648 -5.631 1.00 61.31 309 PHE A C 1
ATOM 2528 O O . PHE A 1 309 ? 19.581 -3.022 -4.481 1.00 61.31 309 PHE A O 1
ATOM 2535 N N . ARG A 1 310 ? 20.969 -2.844 -6.228 1.00 69.88 310 ARG A N 1
ATOM 2536 C CA . ARG A 1 310 ? 22.092 -3.527 -5.570 1.00 69.88 310 ARG A CA 1
ATOM 2537 C C . ARG A 1 310 ? 22.600 -2.730 -4.356 1.00 69.88 310 ARG A C 1
ATOM 2539 O O . ARG A 1 310 ? 22.918 -3.322 -3.330 1.00 69.88 310 ARG A O 1
ATOM 2546 N N . ARG A 1 311 ? 22.615 -1.392 -4.437 1.00 70.81 311 ARG A N 1
ATOM 2547 C CA . ARG A 1 311 ? 22.928 -0.493 -3.308 1.00 70.81 311 ARG A CA 1
ATOM 2548 C C . ARG A 1 311 ? 21.818 -0.457 -2.255 1.00 70.81 311 ARG A C 1
ATOM 2550 O O . ARG A 1 311 ? 22.132 -0.457 -1.074 1.00 70.81 311 ARG A O 1
ATOM 2557 N N . ALA A 1 312 ? 20.550 -0.463 -2.660 1.00 60.50 312 ALA A N 1
ATOM 2558 C CA . ALA A 1 312 ? 19.400 -0.492 -1.761 1.00 60.50 312 ALA A CA 1
ATOM 2559 C C . ALA A 1 312 ? 19.344 -1.811 -0.985 1.00 60.50 312 ALA A C 1
ATOM 2561 O O . ALA A 1 312 ? 19.221 -1.783 0.232 1.00 60.50 312 ALA A O 1
ATOM 2562 N N . LYS A 1 313 ? 19.557 -2.950 -1.658 1.00 66.31 313 LYS A N 1
ATOM 2563 C CA . LYS A 1 313 ? 19.698 -4.261 -1.011 1.00 66.31 313 LYS A CA 1
ATOM 2564 C C . LYS A 1 313 ? 20.814 -4.246 0.036 1.00 66.31 313 LYS A C 1
ATOM 2566 O O . LYS A 1 313 ? 20.600 -4.718 1.143 1.00 66.31 313 LYS A O 1
ATOM 2571 N N . LYS A 1 314 ? 21.966 -3.649 -0.294 1.00 71.00 314 LYS A N 1
ATOM 2572 C CA . LYS A 1 314 ? 23.106 -3.517 0.627 1.00 71.00 314 LYS A CA 1
ATOM 2573 C C . LYS A 1 314 ? 22.832 -2.567 1.803 1.00 71.00 314 LYS A C 1
ATOM 2575 O O . LYS A 1 314 ? 23.382 -2.767 2.872 1.00 71.00 314 LYS A O 1
ATOM 2580 N N . ALA A 1 315 ? 22.008 -1.536 1.617 1.00 58.00 315 ALA A N 1
ATOM 2581 C CA . ALA A 1 315 ? 21.608 -0.630 2.694 1.00 58.00 315 ALA A CA 1
ATOM 2582 C C . ALA A 1 315 ? 20.567 -1.273 3.625 1.00 58.00 315 ALA A C 1
ATOM 2584 O O . ALA A 1 315 ? 20.663 -1.131 4.836 1.00 58.00 315 ALA A O 1
ATOM 2585 N N . ILE A 1 316 ? 19.609 -2.017 3.064 1.00 53.94 316 ILE A N 1
ATOM 2586 C CA . ILE A 1 316 ? 18.601 -2.758 3.833 1.00 53.94 316 ILE A CA 1
ATOM 2587 C C . ILE A 1 316 ? 19.267 -3.872 4.649 1.00 53.94 316 ILE A C 1
ATOM 2589 O O . ILE A 1 316 ? 18.947 -4.024 5.818 1.00 53.94 316 ILE A O 1
ATOM 2593 N N . SER A 1 317 ? 20.252 -4.581 4.088 1.00 55.19 317 SER A N 1
ATOM 2594 C CA . SER A 1 317 ? 20.991 -5.632 4.807 1.00 55.19 317 SER A CA 1
ATOM 2595 C C . SER A 1 317 ? 21.917 -5.127 5.919 1.00 55.19 317 SER A C 1
ATOM 2597 O O . SER A 1 317 ? 22.545 -5.938 6.578 1.00 55.19 317 SER A O 1
ATOM 2599 N N . VAL A 1 318 ? 22.104 -3.811 6.053 1.00 55.69 318 VAL A N 1
ATOM 2600 C CA . VAL A 1 318 ? 22.866 -3.195 7.157 1.00 55.69 318 VAL A CA 1
ATOM 2601 C C . VAL A 1 318 ? 21.922 -2.683 8.252 1.00 55.69 318 VAL A C 1
ATOM 2603 O O . VAL A 1 318 ? 22.359 -2.413 9.364 1.00 55.69 318 VAL A O 1
ATOM 2606 N N . LEU A 1 319 ? 20.634 -2.530 7.933 1.00 38.56 319 LEU A N 1
ATOM 2607 C CA . LEU A 1 319 ? 19.596 -2.049 8.846 1.00 38.56 319 LEU A CA 1
ATOM 2608 C C . LEU A 1 319 ? 18.769 -3.184 9.473 1.00 38.56 319 LEU A C 1
ATOM 2610 O O . LEU A 1 319 ? 18.033 -2.920 10.420 1.00 38.56 319 LEU A O 1
ATOM 2614 N N . MET A 1 320 ? 18.865 -4.402 8.931 1.00 37.88 320 MET A N 1
ATOM 2615 C CA . MET A 1 320 ? 18.341 -5.644 9.515 1.00 37.88 320 MET A CA 1
ATOM 2616 C C . MET A 1 320 ? 19.478 -6.407 10.178 1.00 37.88 320 MET A C 1
ATOM 2618 O O . MET A 1 320 ? 19.229 -6.967 11.264 1.00 37.88 320 MET A O 1
#

Foldseek 3Di:
DDDDDDDDDFDDDDDPPQWGWGDDPPFWTWGWDDDPPDTDTDIQGDDPDPDQDAPCVLLVQLQVLCVVLVLQLPRDPDPVSVVVNCVLLVLLVVLLVLLVVCLPPPCVVPPVPLNVLSVVSNVLSVVLVVLSCCSVVCSVVLVVLSVLLRVVSVVLVPDDPVLVVLLVVLSSVLSVLLVVLLVVLVVVLVVLVVVQVVVQVVCVVVVNHAHRASRDGDDPPVCPCVVPVPVVRVVRNVSSVSNSSSSSSSSSNGVSSVVSSVSNVVSLVVSVVVLLVVLVVPDPDPVVSVVSVVVCVVVVVSVVSVVVVVVVVVVVVVVD

Sequence (320 aa):
MLFKKLSLNFYSSEADDGILVLTGSKSDFMLLVHCSSTSIYFVVEMNNFNDAIDFEDLFKVMVIAMRLSWSHPDVPRNLKWLFRFLLYHSIMTIIACLSAYSIIFHDIKYDISRACTNGIAVLIYFVVSFKYGLLVWHQHKFKTIIEQIKHDYKVAVSLPHKEYNVVLLYAQKGREVTHFWLKCSAAAILLFPVKSFALMSYYYIKGDFRYVAPLELALPNIFDPENNEVECFIAILILFSLTEIYVFCVYLSFSPLGPIAILHACGQLEIARMRSLNIFSQCDNRDDAKKIIKSQGVFYSRWRCIRLFRRAKKAISVLM

Secondary structure (DSSP, 8-state):
---------------SSS--EEE-SSSEEEEEE--TT--EEEEEE-----S---HHHHTHHHHHHHHHTT--TTS--SHHHHHHHHHHHHHHHHHHHHHHHHIIIIIHHH-HHHHHHHHHHHHHHHHHHHHHHHHHHTHHHHHHHHHHHHHHHHHHTTS-HHHHHHHHHHHHHHHHHHHHHHHHHHHHHHHHHHHHHHHHHHHHHTT------SS-----TTS-TTT-HHHHHHHHHHHHHHHHHHHHHHHHHHTTHHHHHHHHHHHHHHHHHHHHHHHHHH-SSHHHHHHHHHHHHHHHHTTHHHHHHHHHHHHHHHH-

Radius of gyration: 25.79 Å; chains: 1; bounding box: 68×53×72 Å

InterPro domains:
  IPR004117 Olfactory receptor, insect [PF02949] (112-280)

pLDDT: mean 81.7, std 21.86, range [26.11, 98.25]